Protein AF-A0ABF7PVS7-F1 (afdb_monomer)

Structure (mmCIF, N/CA/C/O backbone):
data_AF-A0ABF7PVS7-F1
#
_entry.id   AF-A0ABF7PVS7-F1
#
loop_
_atom_site.group_PDB
_atom_site.id
_atom_site.type_symbol
_atom_site.label_atom_id
_atom_site.label_alt_id
_atom_site.label_comp_id
_atom_site.label_asym_id
_atom_site.label_entity_id
_atom_site.label_seq_id
_atom_site.pdbx_PDB_ins_code
_atom_site.Cartn_x
_atom_site.Cartn_y
_atom_site.Cartn_z
_atom_site.occupancy
_atom_site.B_iso_or_equiv
_atom_site.auth_seq_id
_atom_site.auth_comp_id
_atom_site.auth_asym_id
_atom_site.auth_atom_id
_atom_site.pdbx_PDB_model_num
ATOM 1 N N . MET A 1 1 ? -19.482 4.895 74.595 1.00 39.97 1 MET A N 1
ATOM 2 C CA . MET A 1 1 ? -19.159 3.717 73.765 1.00 39.97 1 MET A CA 1
ATOM 3 C C . MET A 1 1 ? -19.853 3.913 72.428 1.00 39.97 1 MET A C 1
ATOM 5 O O . MET A 1 1 ? -21.072 3.925 72.362 1.00 39.97 1 MET A O 1
ATOM 9 N N . THR A 1 2 ? -19.066 4.269 71.422 1.00 37.47 2 THR A N 1
ATOM 10 C CA . THR A 1 2 ? -19.469 4.698 70.080 1.00 37.47 2 THR A CA 1
ATOM 11 C C . THR A 1 2 ? -19.790 3.480 69.222 1.00 37.47 2 THR A C 1
ATOM 13 O O . THR A 1 2 ? -18.905 2.669 68.961 1.00 37.47 2 THR A O 1
ATOM 16 N N . ILE A 1 3 ? -21.035 3.356 68.760 1.00 36.88 3 ILE A N 1
ATOM 17 C CA . ILE A 1 3 ? -21.419 2.353 67.761 1.00 36.88 3 ILE A CA 1
ATOM 18 C C . ILE A 1 3 ? -21.703 3.100 66.459 1.00 36.88 3 ILE A C 1
ATOM 20 O O . ILE A 1 3 ? -22.582 3.955 66.386 1.00 36.88 3 ILE A O 1
ATOM 24 N N . LYS A 1 4 ? -20.852 2.825 65.469 1.00 34.78 4 LYS A N 1
ATOM 25 C CA . LYS A 1 4 ? -20.833 3.422 64.134 1.00 34.78 4 LYS A CA 1
ATOM 26 C C . LYS A 1 4 ? -21.974 2.840 63.292 1.00 34.78 4 LYS A C 1
ATOM 28 O O . LYS A 1 4 ? -22.085 1.621 63.193 1.00 34.78 4 LYS A O 1
ATOM 33 N N . LEU A 1 5 ? -22.778 3.701 62.665 1.00 37.16 5 LEU A N 1
ATOM 34 C CA . LEU A 1 5 ? -23.639 3.314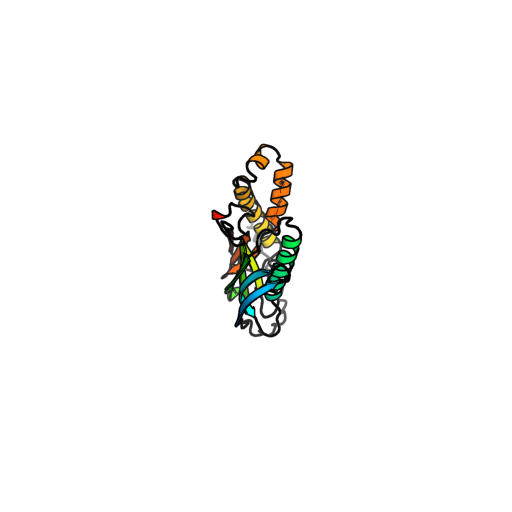 61.542 1.00 37.16 5 LEU A CA 1
ATOM 35 C C . LEU A 1 5 ? -22.773 3.020 60.300 1.00 37.16 5 LEU A C 1
ATOM 37 O O . LEU A 1 5 ? -21.762 3.701 60.105 1.00 37.16 5 LEU A O 1
ATOM 41 N N . PRO A 1 6 ? -23.154 2.061 59.439 1.00 39.09 6 PRO A N 1
ATOM 42 C CA . PRO A 1 6 ? -22.480 1.845 58.169 1.00 39.09 6 PRO A CA 1
ATOM 43 C C . PRO A 1 6 ? -22.860 2.935 57.158 1.00 39.09 6 PRO A C 1
ATOM 45 O O . PRO A 1 6 ? -24.033 3.211 56.911 1.00 39.09 6 PRO A O 1
ATOM 48 N N . THR A 1 7 ? -21.838 3.543 56.563 1.00 39.94 7 THR A N 1
ATOM 49 C CA . THR A 1 7 ? -21.935 4.472 55.438 1.00 39.94 7 THR A CA 1
ATOM 50 C C . THR A 1 7 ? -22.444 3.722 54.204 1.00 39.94 7 THR A C 1
ATOM 52 O O . THR A 1 7 ? -21.712 2.933 53.611 1.00 39.94 7 THR A O 1
ATOM 55 N N . ILE A 1 8 ? -23.696 3.955 53.809 1.00 40.94 8 ILE A N 1
ATOM 56 C CA . ILE A 1 8 ? -24.218 3.536 52.502 1.00 40.94 8 ILE A CA 1
ATOM 57 C C . ILE A 1 8 ? -23.729 4.565 51.480 1.00 40.94 8 ILE A C 1
ATOM 59 O O . ILE A 1 8 ? -24.182 5.708 51.470 1.00 40.94 8 ILE A O 1
ATOM 63 N N . ILE A 1 9 ? -22.767 4.172 50.645 1.00 39.47 9 ILE A N 1
ATOM 64 C CA . ILE A 1 9 ? -22.340 4.954 49.483 1.00 39.47 9 ILE A CA 1
ATOM 65 C C . ILE A 1 9 ? -23.400 4.741 48.399 1.00 39.47 9 ILE A C 1
ATOM 67 O O . ILE A 1 9 ? -23.480 3.675 47.794 1.00 39.47 9 ILE A O 1
ATOM 71 N N . ALA A 1 10 ? -24.252 5.744 48.199 1.00 36.19 10 ALA A N 1
ATOM 72 C CA . ALA A 1 10 ? -25.188 5.789 47.087 1.00 36.19 10 ALA A CA 1
ATOM 73 C C . ALA A 1 10 ? -24.435 6.224 45.823 1.00 36.19 10 ALA A C 1
ATOM 75 O O . ALA A 1 10 ? -24.089 7.395 45.664 1.00 36.19 10 ALA A O 1
ATOM 76 N N . THR A 1 11 ? -24.157 5.278 44.929 1.00 39.94 11 THR A N 1
ATOM 77 C CA . THR A 1 11 ? -23.618 5.566 43.598 1.00 39.94 11 THR A CA 1
ATOM 78 C C . THR A 1 11 ? -24.723 6.195 42.751 1.00 39.94 11 THR A C 1
ATOM 80 O O . THR A 1 11 ? -25.700 5.542 42.391 1.00 39.94 11 THR A O 1
ATOM 83 N N . PHE A 1 12 ? -24.591 7.489 42.473 1.00 34.69 12 PHE A N 1
ATOM 84 C CA . PHE A 1 12 ? -25.511 8.256 41.639 1.00 34.69 12 PHE A CA 1
ATOM 85 C C . PHE A 1 12 ? -25.327 7.836 40.164 1.00 34.69 12 PHE A C 1
ATOM 87 O O . PHE A 1 12 ? -24.392 8.275 39.500 1.00 34.69 12 PHE A O 1
ATOM 94 N N . LEU A 1 13 ? -26.192 6.952 39.656 1.00 36.97 13 LEU A N 1
ATOM 95 C CA . LEU A 1 13 ? -26.312 6.640 38.226 1.00 36.97 13 LEU A CA 1
ATOM 96 C C . LEU A 1 13 ? -27.128 7.751 37.549 1.00 36.97 13 LEU A C 1
ATOM 98 O O . LEU A 1 13 ? -28.355 7.771 37.628 1.00 36.97 13 LEU A O 1
ATOM 102 N N . LEU A 1 14 ? -26.447 8.698 36.902 1.00 31.92 14 LEU A N 1
ATOM 103 C CA . LEU A 1 14 ? -27.082 9.703 36.047 1.00 31.92 14 LEU A CA 1
ATOM 104 C C . LEU A 1 14 ? -27.263 9.131 34.640 1.00 31.92 14 LEU A C 1
ATOM 106 O O . LEU A 1 14 ? -26.347 9.161 33.824 1.00 31.92 14 LEU A O 1
ATOM 110 N N . ILE A 1 15 ? -28.463 8.623 34.359 1.00 40.62 15 ILE A N 1
ATOM 111 C CA . ILE A 1 15 ? -28.884 8.239 33.010 1.00 40.62 15 ILE A CA 1
ATOM 112 C C . ILE A 1 15 ? -29.400 9.506 32.322 1.00 40.62 15 ILE A C 1
ATOM 114 O O . ILE A 1 15 ? -30.536 9.930 32.543 1.00 40.62 15 ILE A O 1
ATOM 118 N N . ILE A 1 16 ? -28.562 10.148 31.511 1.00 37.22 16 ILE A N 1
ATOM 119 C CA . ILE A 1 16 ? -28.995 11.255 30.654 1.00 37.22 16 ILE A CA 1
ATOM 120 C C . ILE A 1 16 ? -29.463 10.640 29.334 1.00 37.22 16 ILE A C 1
ATOM 122 O O . ILE A 1 16 ? -28.680 10.425 28.415 1.00 37.22 16 ILE A O 1
ATOM 126 N N . SER A 1 17 ? -30.757 10.326 29.252 1.00 37.56 17 SER A N 1
ATOM 127 C CA . SER A 1 17 ? -31.408 9.931 28.000 1.00 37.56 17 SER A CA 1
ATOM 128 C C . SER A 1 17 ? -31.404 11.113 27.030 1.00 37.56 17 SER A C 1
ATOM 130 O O . SER A 1 17 ? -32.184 12.053 27.190 1.00 37.56 17 SER A O 1
ATOM 132 N N . CYS A 1 18 ? -30.565 11.044 25.999 1.00 39.16 18 CYS A N 1
ATOM 133 C CA . CYS A 1 18 ? -30.605 11.951 24.860 1.00 39.16 18 CYS A CA 1
ATOM 134 C C . CYS A 1 18 ? -30.856 11.125 23.593 1.00 39.16 18 CYS A C 1
ATOM 136 O O . CYS A 1 18 ? -29.963 10.465 23.067 1.00 39.16 18 CYS A O 1
ATOM 138 N N . THR A 1 19 ? -32.099 11.133 23.111 1.00 46.53 19 THR A N 1
ATOM 139 C CA . THR A 1 19 ? -32.507 10.473 21.867 1.00 46.53 19 THR A CA 1
ATOM 140 C C . THR A 1 19 ? -31.822 11.141 20.674 1.00 46.53 19 THR A C 1
ATOM 142 O O . THR A 1 19 ? -32.269 12.190 20.207 1.00 46.53 19 THR A O 1
ATOM 145 N N . LYS A 1 20 ? -30.746 10.542 20.156 1.00 40.47 20 LYS A N 1
ATOM 146 C CA . LYS A 1 20 ? -30.222 10.892 18.830 1.00 40.47 20 LYS A CA 1
ATOM 147 C C . LYS A 1 20 ? -31.074 10.221 17.758 1.00 40.47 20 LYS A C 1
ATOM 149 O O . LYS A 1 20 ? -31.389 9.038 17.849 1.00 40.47 20 LYS A O 1
ATOM 154 N N . HIS A 1 21 ? -31.462 11.014 16.760 1.00 37.03 21 HIS A N 1
ATOM 155 C CA . HIS A 1 21 ? -32.177 10.577 15.567 1.00 37.03 21 HIS A CA 1
ATOM 156 C C . HIS A 1 21 ? -31.600 9.271 15.013 1.00 37.03 21 HIS A C 1
ATOM 158 O O . HIS A 1 21 ? -30.411 9.195 14.706 1.00 37.03 21 HIS A O 1
ATOM 164 N N . ALA A 1 22 ? -32.470 8.275 14.841 1.00 36.84 22 ALA A N 1
ATOM 165 C CA . ALA A 1 22 ? -32.175 7.089 14.061 1.00 36.84 22 ALA A CA 1
ATOM 166 C C . ALA A 1 22 ? -31.830 7.526 12.631 1.00 36.84 22 ALA A C 1
ATOM 168 O O . ALA A 1 22 ? -32.712 7.867 11.840 1.00 36.84 22 ALA A O 1
ATOM 169 N N . GLN A 1 23 ? -30.536 7.569 12.309 1.00 42.66 23 GLN A N 1
ATOM 170 C CA . GLN A 1 23 ? -30.098 7.690 10.928 1.00 42.66 23 GLN A CA 1
ATOM 171 C C . GLN A 1 23 ? -30.627 6.477 10.168 1.00 42.66 23 GLN A C 1
ATOM 173 O O . GLN A 1 23 ? -30.445 5.326 10.569 1.00 42.66 23 GLN A O 1
ATOM 178 N N . LYS A 1 24 ? -31.335 6.781 9.082 1.00 37.75 24 LYS A N 1
ATOM 179 C CA . LYS A 1 24 ? -31.851 5.836 8.099 1.00 37.75 24 LYS A CA 1
ATOM 180 C C . LYS A 1 24 ? -30.727 4.858 7.749 1.00 37.75 24 LYS A C 1
ATOM 182 O O . LYS A 1 24 ? -29.659 5.289 7.326 1.00 37.75 24 LYS A O 1
ATOM 187 N N . ILE A 1 25 ? -30.953 3.564 7.974 1.00 43.06 25 ILE A N 1
ATOM 188 C CA . ILE A 1 25 ? -30.015 2.504 7.593 1.00 43.06 25 ILE A CA 1
ATOM 189 C C . ILE A 1 25 ? -30.044 2.439 6.062 1.00 43.06 25 ILE A C 1
ATOM 191 O O . ILE A 1 25 ? -30.818 1.691 5.470 1.00 43.06 25 ILE A O 1
ATOM 195 N N . GLU A 1 26 ? -29.275 3.310 5.413 1.00 46.69 26 GLU A N 1
ATOM 196 C CA . GLU A 1 26 ? -28.897 3.122 4.020 1.00 46.69 26 GLU A CA 1
ATOM 197 C C . GLU A 1 26 ? -28.081 1.839 3.930 1.00 46.69 26 GLU A C 1
ATOM 199 O O . GLU A 1 26 ? -27.258 1.544 4.799 1.00 46.69 26 GLU A O 1
ATOM 204 N N . ASN A 1 27 ? -28.375 1.042 2.907 1.00 49.00 27 ASN A N 1
ATOM 205 C CA . ASN A 1 27 ? -27.760 -0.253 2.690 1.00 49.00 27 ASN A CA 1
ATOM 206 C C . ASN A 1 27 ? -26.230 -0.078 2.650 1.00 49.00 27 ASN A C 1
ATOM 208 O O . ASN A 1 27 ? -25.693 0.524 1.724 1.00 49.00 27 ASN A O 1
ATOM 212 N N . THR A 1 28 ? -25.535 -0.539 3.692 1.00 57.41 28 THR A N 1
ATOM 213 C CA . THR A 1 28 ? -24.093 -0.305 3.890 1.00 57.41 28 THR A CA 1
ATOM 214 C C . THR A 1 28 ? -23.220 -1.117 2.939 1.00 57.41 28 THR A C 1
ATOM 216 O O . THR A 1 28 ? -21.999 -0.955 2.930 1.00 57.41 28 THR A O 1
ATOM 219 N N . GLU A 1 29 ? -23.825 -2.027 2.178 1.00 68.12 29 GLU A N 1
ATOM 220 C CA . GLU A 1 29 ? -23.113 -2.931 1.295 1.00 68.12 29 GLU A CA 1
ATOM 221 C C . GLU A 1 29 ? -22.839 -2.266 -0.056 1.00 68.12 29 GLU A C 1
ATOM 223 O O . GLU A 1 29 ? -23.738 -2.011 -0.857 1.00 68.12 29 GLU A O 1
ATOM 228 N N . ILE A 1 30 ? -21.564 -1.971 -0.297 1.00 85.62 30 ILE A N 1
ATOM 229 C CA . ILE A 1 30 ? -21.083 -1.493 -1.589 1.00 85.62 30 ILE A CA 1
ATOM 230 C C . ILE A 1 30 ? -20.814 -2.673 -2.520 1.00 85.62 30 ILE A C 1
ATOM 232 O O . ILE A 1 30 ? -20.144 -3.638 -2.146 1.00 85.62 30 ILE A O 1
ATOM 236 N N . ASN A 1 31 ? -21.306 -2.578 -3.754 1.00 89.38 31 ASN A N 1
ATOM 237 C CA . ASN A 1 31 ? -20.898 -3.490 -4.813 1.00 89.38 31 ASN A CA 1
ATOM 238 C C . ASN A 1 31 ? -19.538 -3.032 -5.357 1.00 89.38 31 ASN A C 1
ATOM 240 O O . ASN A 1 31 ? -19.410 -1.896 -5.825 1.00 89.38 31 ASN A O 1
ATOM 244 N N . ILE A 1 32 ? -18.527 -3.895 -5.255 1.00 93.56 32 ILE A N 1
ATOM 245 C CA . ILE A 1 32 ? -17.193 -3.662 -5.809 1.00 93.56 32 ILE A CA 1
ATOM 246 C C . ILE A 1 32 ? -16.990 -4.673 -6.926 1.00 93.56 32 ILE A C 1
ATOM 248 O O . ILE A 1 32 ? -16.958 -5.881 -6.693 1.00 93.56 32 ILE A O 1
ATOM 252 N N . GLU A 1 33 ? -16.827 -4.158 -8.133 1.00 95.50 33 GLU A N 1
ATOM 253 C CA . GLU A 1 33 ? -16.561 -4.947 -9.322 1.00 95.50 33 GLU A CA 1
ATOM 254 C C . GLU A 1 33 ? -15.077 -4.902 -9.665 1.00 95.50 33 GLU A C 1
ATOM 256 O O . GLU A 1 33 ? -14.336 -4.004 -9.258 1.00 95.50 33 GLU A O 1
ATOM 261 N N . LYS A 1 34 ? -14.637 -5.887 -10.443 1.00 97.00 34 LYS A N 1
ATOM 262 C CA . LYS A 1 34 ? -13.276 -5.944 -10.959 1.00 97.00 34 LYS A CA 1
ATOM 263 C C . LYS A 1 34 ? -13.225 -5.387 -12.376 1.00 97.00 34 LYS A C 1
ATOM 265 O O . LYS A 1 34 ? -13.905 -5.894 -13.265 1.00 97.00 34 LYS A O 1
ATOM 270 N N . LYS A 1 35 ? -12.313 -4.450 -12.611 1.00 97.62 35 LYS A N 1
ATOM 271 C CA . LYS A 1 35 ? -11.869 -4.031 -13.940 1.00 97.62 35 LYS A CA 1
ATOM 272 C C . LYS A 1 35 ? -10.488 -4.616 -14.228 1.00 97.62 35 LYS A C 1
ATOM 274 O O . LYS A 1 35 ? -9.609 -4.597 -13.373 1.00 97.62 35 LYS A O 1
ATOM 279 N N . ILE A 1 36 ? -10.302 -5.143 -15.436 1.00 97.94 36 ILE A N 1
ATOM 280 C CA . ILE A 1 36 ? -9.019 -5.682 -15.904 1.00 97.94 36 ILE A CA 1
ATOM 281 C C . ILE A 1 36 ? -8.415 -4.686 -16.892 1.00 97.94 36 ILE A C 1
ATOM 283 O O . ILE A 1 36 ? -9.087 -4.255 -17.830 1.00 97.94 36 ILE A O 1
ATOM 287 N N . ILE A 1 37 ? -7.150 -4.331 -16.687 1.00 97.50 37 ILE A N 1
ATOM 288 C CA . ILE A 1 37 ? -6.358 -3.480 -17.574 1.00 97.50 37 ILE A CA 1
ATOM 289 C C . ILE A 1 37 ? -5.126 -4.283 -17.974 1.00 97.50 37 ILE A C 1
ATOM 291 O O . ILE A 1 37 ? -4.257 -4.543 -17.146 1.00 97.50 37 ILE A O 1
ATOM 295 N N . LYS A 1 38 ? -5.062 -4.682 -19.245 1.00 97.81 38 LYS A N 1
ATOM 296 C CA . LYS A 1 38 ? -3.937 -5.433 -19.797 1.00 97.81 38 LYS A CA 1
ATOM 297 C C . LYS A 1 38 ? -3.438 -4.752 -21.060 1.00 97.81 38 LYS A C 1
ATOM 299 O O . LYS A 1 38 ? -4.122 -4.772 -22.080 1.00 97.81 38 LYS A O 1
ATOM 304 N N . GLU A 1 39 ? -2.269 -4.130 -20.981 1.00 97.12 39 GLU A N 1
ATOM 305 C CA . GLU A 1 39 ? -1.695 -3.347 -22.075 1.00 97.12 39 GLU A CA 1
ATOM 306 C C . GLU A 1 39 ? -0.181 -3.547 -22.187 1.00 97.12 39 GLU A C 1
ATOM 308 O O . GLU A 1 39 ? 0.518 -3.834 -21.217 1.00 97.12 39 GLU A O 1
ATOM 313 N N . THR A 1 40 ? 0.332 -3.425 -23.408 1.00 97.38 40 THR A N 1
ATOM 314 C CA . THR A 1 40 ? 1.766 -3.312 -23.682 1.00 97.38 40 THR A CA 1
ATOM 315 C C . THR A 1 40 ? 1.970 -2.064 -24.518 1.00 97.38 40 THR A C 1
ATOM 317 O O . THR A 1 40 ? 1.333 -1.904 -25.558 1.00 97.38 40 THR A O 1
ATOM 320 N N . ILE A 1 41 ? 2.815 -1.165 -24.029 1.00 94.31 41 ILE A N 1
ATOM 321 C CA . ILE A 1 41 ? 3.047 0.153 -24.615 1.00 94.31 41 ILE A CA 1
ATOM 322 C C . ILE A 1 41 ? 4.531 0.285 -24.923 1.00 94.31 41 ILE A C 1
ATOM 324 O O . ILE A 1 41 ? 5.366 -0.126 -24.120 1.00 94.31 41 ILE A O 1
ATOM 328 N N . THR A 1 42 ? 4.847 0.904 -26.055 1.00 93.81 42 THR A N 1
ATOM 329 C CA . THR A 1 42 ? 6.210 1.297 -26.413 1.00 93.81 42 THR A CA 1
ATOM 330 C C . THR A 1 42 ? 6.289 2.818 -26.476 1.00 93.81 42 THR A C 1
ATOM 332 O O . THR A 1 42 ? 5.408 3.443 -27.068 1.00 93.81 42 THR A O 1
ATOM 335 N N . ASP A 1 43 ? 7.291 3.417 -25.830 1.00 89.88 43 ASP A N 1
ATOM 336 C CA . ASP A 1 43 ? 7.527 4.865 -25.902 1.00 89.88 43 ASP A CA 1
ATOM 337 C C . ASP A 1 43 ? 8.414 5.262 -27.098 1.00 89.88 43 ASP A C 1
ATOM 339 O O . ASP A 1 43 ? 8.869 4.425 -27.877 1.00 89.88 43 ASP A O 1
ATOM 343 N N . GLU A 1 44 ? 8.654 6.566 -27.252 1.00 88.50 44 GLU A N 1
ATOM 344 C CA . GLU A 1 44 ? 9.462 7.138 -28.340 1.00 88.50 44 GLU A CA 1
ATOM 345 C C . GLU A 1 44 ? 10.938 6.693 -28.308 1.00 88.50 44 GLU A C 1
ATOM 347 O O . GLU A 1 44 ? 11.611 6.704 -29.338 1.00 88.50 44 GLU A O 1
ATOM 352 N N . ASP A 1 45 ? 11.441 6.274 -27.143 1.00 86.56 45 ASP A N 1
ATOM 353 C CA . ASP A 1 45 ? 12.798 5.758 -26.942 1.00 86.56 45 ASP A CA 1
ATOM 354 C C . ASP A 1 45 ? 12.859 4.218 -27.089 1.00 86.56 45 ASP A C 1
ATOM 356 O O . ASP A 1 45 ? 13.890 3.608 -26.807 1.00 86.56 45 ASP A O 1
ATOM 360 N N . ASN A 1 46 ? 11.783 3.583 -27.577 1.00 89.31 46 ASN A N 1
ATOM 361 C CA . ASN A 1 46 ? 11.603 2.132 -27.707 1.00 89.31 46 ASN A CA 1
ATOM 362 C C . ASN A 1 46 ? 11.623 1.353 -26.379 1.00 89.31 46 ASN A C 1
ATOM 364 O O . ASN A 1 46 ? 11.843 0.137 -26.382 1.00 89.31 46 ASN A O 1
ATOM 368 N N . ASN A 1 47 ? 11.368 2.010 -25.245 1.00 92.06 47 ASN A N 1
ATOM 369 C CA . ASN A 1 47 ? 11.161 1.316 -23.977 1.00 92.06 47 ASN A CA 1
ATOM 370 C C . ASN A 1 47 ? 9.784 0.654 -23.968 1.00 92.06 47 ASN A C 1
ATOM 372 O O . ASN A 1 47 ? 8.816 1.216 -24.478 1.00 92.06 47 ASN A O 1
ATOM 376 N N . ILE A 1 48 ? 9.691 -0.527 -23.364 1.00 95.12 48 ILE A N 1
ATOM 377 C CA . ILE A 1 48 ? 8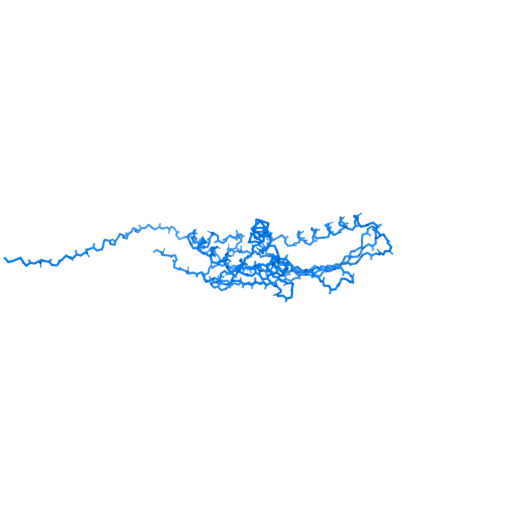.479 -1.343 -23.335 1.00 95.12 48 ILE A CA 1
ATOM 378 C C . ILE A 1 48 ? 7.917 -1.375 -21.911 1.00 95.12 48 ILE A C 1
ATOM 380 O O . ILE A 1 48 ? 8.627 -1.659 -20.947 1.00 95.12 48 ILE A O 1
ATOM 384 N N . PHE A 1 49 ? 6.621 -1.115 -21.779 1.00 97.25 49 PHE A N 1
ATOM 385 C CA . PHE A 1 49 ? 5.896 -1.150 -20.514 1.00 97.25 49 PHE A CA 1
ATOM 386 C C . PHE A 1 49 ? 4.768 -2.168 -20.613 1.00 97.25 49 PHE A C 1
ATOM 388 O O . PHE A 1 49 ? 3.858 -2.011 -21.429 1.00 97.25 49 PHE A O 1
ATOM 395 N N . HIS A 1 50 ? 4.814 -3.189 -19.765 1.00 98.12 50 HIS A N 1
ATOM 396 C CA . HIS A 1 50 ? 3.762 -4.188 -19.628 1.00 98.12 50 HIS A CA 1
ATOM 397 C C . HIS A 1 50 ? 2.925 -3.876 -18.393 1.00 98.12 50 HIS A C 1
ATOM 399 O O . HIS A 1 50 ? 3.465 -3.756 -17.295 1.00 98.12 50 HIS A O 1
ATOM 405 N N . ILE A 1 51 ? 1.614 -3.762 -18.564 1.00 98.44 51 ILE A N 1
ATOM 406 C CA . ILE A 1 51 ? 0.659 -3.562 -17.475 1.00 98.44 51 ILE A CA 1
ATOM 407 C C . ILE A 1 51 ? -0.316 -4.735 -17.498 1.00 98.44 51 ILE A C 1
ATOM 409 O O . ILE A 1 51 ? -0.955 -4.991 -18.517 1.00 98.44 51 ILE A O 1
ATOM 413 N N . ASP A 1 52 ? -0.423 -5.436 -16.375 1.00 98.44 52 ASP A N 1
ATOM 414 C CA . ASP A 1 52 ? -1.422 -6.472 -16.111 1.00 98.44 52 ASP A CA 1
ATOM 415 C C . ASP A 1 52 ? -2.034 -6.206 -14.728 1.00 98.44 52 ASP A C 1
ATOM 417 O O . ASP A 1 52 ? -1.488 -6.576 -13.689 1.00 98.44 52 ASP A O 1
ATOM 421 N N . ALA A 1 53 ? -3.121 -5.442 -14.714 1.00 98.12 53 ALA A N 1
ATOM 422 C CA . ALA A 1 53 ? -3.685 -4.846 -13.515 1.00 98.12 53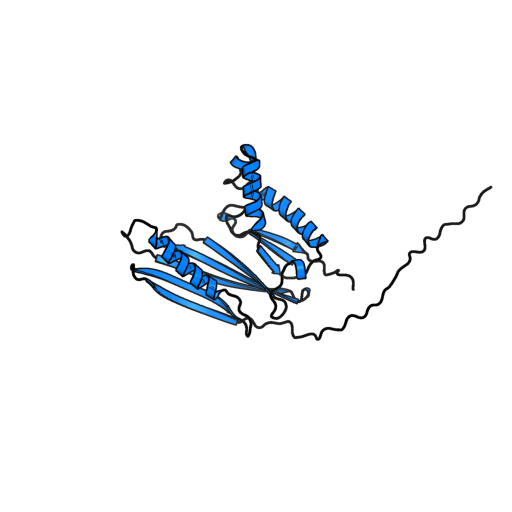 ALA A CA 1
ATOM 423 C C . ALA A 1 53 ? -5.152 -5.236 -13.322 1.00 98.12 53 ALA A C 1
ATOM 425 O O . ALA A 1 53 ? -5.980 -5.079 -14.224 1.00 98.12 53 ALA A O 1
ATOM 426 N N . GLN A 1 54 ? -5.493 -5.677 -12.114 1.00 98.25 54 GLN A N 1
ATOM 427 C CA . GLN A 1 54 ? -6.873 -5.823 -11.656 1.00 98.25 54 GLN A CA 1
ATOM 428 C C . GLN A 1 54 ? -7.188 -4.662 -10.711 1.00 98.25 54 GLN A C 1
ATOM 430 O O . GLN A 1 54 ? -6.573 -4.535 -9.655 1.00 98.25 54 GLN A O 1
ATOM 435 N N . THR A 1 55 ? -8.137 -3.798 -11.076 1.00 96.88 55 THR A N 1
ATOM 436 C CA . THR A 1 55 ? -8.552 -2.654 -10.254 1.00 96.88 55 THR A CA 1
ATOM 437 C C . THR A 1 55 ? -9.981 -2.838 -9.739 1.00 96.88 55 THR A C 1
ATOM 439 O O . THR A 1 55 ? -10.862 -3.261 -10.493 1.00 96.88 55 THR A O 1
ATOM 442 N N . PRO A 1 56 ? -10.252 -2.522 -8.463 1.00 96.94 56 PRO A N 1
ATOM 443 C CA . PRO A 1 56 ? -11.612 -2.475 -7.954 1.00 96.94 56 PRO A CA 1
ATOM 444 C C . PRO A 1 56 ? -12.290 -1.188 -8.434 1.00 96.94 56 PRO A C 1
ATOM 446 O O . PRO A 1 56 ? -11.698 -0.104 -8.388 1.00 96.94 56 PRO A O 1
ATOM 449 N N . ILE A 1 57 ? -13.540 -1.305 -8.870 1.00 95.69 57 ILE A N 1
ATOM 450 C CA . ILE A 1 57 ? -14.399 -0.187 -9.264 1.00 95.69 57 ILE A CA 1
ATOM 451 C C . ILE A 1 57 ? -15.745 -0.295 -8.551 1.00 95.69 57 ILE A C 1
ATOM 453 O O . ILE A 1 57 ? -16.208 -1.383 -8.217 1.00 95.69 57 ILE A O 1
ATOM 457 N N . THR A 1 58 ? -16.379 0.842 -8.296 1.00 93.50 58 THR A N 1
ATOM 458 C CA . THR A 1 58 ? -17.713 0.889 -7.697 1.00 93.50 58 THR A CA 1
ATOM 459 C C . THR A 1 58 ? -18.456 2.123 -8.201 1.00 93.50 58 THR A C 1
ATOM 461 O O . THR A 1 58 ? -17.852 3.157 -8.502 1.00 93.50 58 THR A O 1
ATOM 464 N N . GLU A 1 59 ? -19.771 2.011 -8.357 1.00 90.44 59 GLU A N 1
ATOM 465 C CA . GLU A 1 59 ? -20.579 3.060 -8.966 1.00 90.44 59 GLU A CA 1
ATOM 466 C C . GLU A 1 59 ? -20.619 4.327 -8.098 1.00 90.44 59 GLU A C 1
ATOM 468 O O . GLU A 1 59 ? -21.041 4.316 -6.935 1.00 90.44 59 GLU A O 1
ATOM 473 N N . GLY A 1 60 ? -20.240 5.457 -8.696 1.00 88.19 60 GLY A N 1
ATOM 474 C CA . GLY A 1 60 ? -20.299 6.767 -8.048 1.00 88.19 60 GLY A CA 1
ATOM 475 C C . GLY A 1 60 ? -19.206 7.018 -7.006 1.00 88.19 60 GLY A C 1
ATOM 476 O O . GLY A 1 60 ? -19.347 7.955 -6.225 1.00 88.19 60 GLY A O 1
ATOM 477 N N . LEU A 1 61 ? -18.131 6.219 -6.975 1.00 92.19 61 LEU A N 1
ATOM 478 C CA . LEU A 1 61 ? -16.973 6.469 -6.112 1.00 92.19 61 LEU A CA 1
ATOM 479 C C . LEU A 1 61 ? -15.650 6.175 -6.837 1.00 92.19 61 LEU A C 1
ATOM 481 O O . LEU A 1 61 ? -15.361 5.048 -7.231 1.00 92.19 61 LEU A O 1
ATOM 485 N N . GLU A 1 62 ? -14.800 7.198 -6.946 1.00 93.88 62 GLU A N 1
ATOM 486 C CA . GLU A 1 62 ? -13.454 7.061 -7.503 1.00 93.88 62 GLU A CA 1
ATOM 487 C C . GLU A 1 62 ? -12.452 6.582 -6.437 1.00 93.88 62 GLU A C 1
ATOM 489 O O . GLU A 1 62 ? -12.161 7.250 -5.433 1.00 93.88 62 GLU A O 1
ATOM 494 N N . LEU A 1 63 ? -11.880 5.401 -6.672 1.00 94.50 63 LEU A N 1
ATOM 495 C CA . LEU A 1 63 ? -10.898 4.794 -5.772 1.00 94.50 63 LEU A CA 1
ATOM 496 C C . LEU A 1 63 ? -9.454 5.227 -6.078 1.00 94.50 63 LEU A C 1
ATOM 498 O O . LEU A 1 63 ? -8.612 5.177 -5.190 1.00 94.50 63 LEU A O 1
ATOM 502 N N . GLY A 1 64 ? -9.177 5.738 -7.282 1.00 94.69 64 GLY A N 1
ATOM 503 C CA . GLY A 1 64 ? -7.878 6.318 -7.650 1.00 94.69 64 GLY A CA 1
ATOM 504 C C . GLY A 1 64 ? -6.807 5.316 -8.106 1.00 94.69 64 GLY A C 1
ATOM 505 O O . GLY A 1 64 ? -5.705 5.731 -8.449 1.00 94.69 64 GLY A O 1
ATOM 506 N N . PHE A 1 65 ? -7.103 4.013 -8.180 1.00 96.69 65 PHE A N 1
ATOM 507 C CA . PHE A 1 65 ? -6.110 2.995 -8.562 1.00 96.69 65 PHE A CA 1
ATOM 508 C C . PHE A 1 65 ? -5.630 3.108 -10.016 1.00 96.69 65 PHE A C 1
ATOM 510 O O . PHE A 1 65 ? -4.455 2.895 -10.296 1.00 96.69 65 PHE A O 1
ATOM 517 N N . GLU A 1 66 ? -6.486 3.545 -10.945 1.00 95.38 66 GLU A N 1
ATOM 518 C CA . GLU A 1 66 ? -6.054 3.826 -12.324 1.00 95.38 66 GLU A CA 1
ATOM 519 C C . GLU A 1 66 ? -5.061 4.991 -12.402 1.00 95.38 66 GLU A C 1
ATOM 521 O O . GLU A 1 66 ? -4.198 5.023 -13.282 1.00 95.38 66 GLU A O 1
ATOM 526 N N . LYS A 1 67 ? -5.149 5.946 -11.466 1.00 96.38 67 LYS A N 1
ATOM 527 C CA . LYS A 1 67 ? -4.186 7.042 -11.367 1.00 96.38 67 LYS A CA 1
ATOM 528 C C . LYS A 1 67 ? -2.806 6.518 -10.971 1.00 96.38 67 LYS A C 1
ATOM 530 O O . LYS A 1 67 ? -1.831 6.966 -11.559 1.00 96.38 67 LYS A O 1
ATOM 535 N N . LEU A 1 68 ? -2.724 5.523 -10.082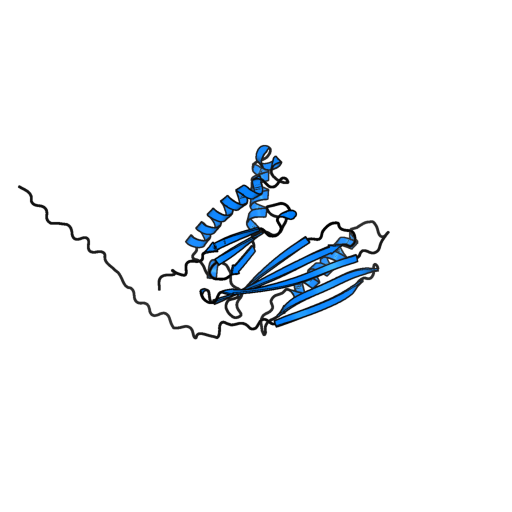 1.00 96.12 68 LEU A N 1
ATOM 536 C CA . LEU A 1 68 ? -1.452 4.893 -9.698 1.00 96.12 68 LEU A CA 1
ATOM 537 C C . LEU A 1 68 ? -0.750 4.228 -10.888 1.00 96.12 68 LEU A C 1
ATOM 539 O O . LEU A 1 68 ? 0.462 4.355 -11.031 1.00 96.12 68 LEU A O 1
ATOM 543 N N . ILE A 1 69 ? -1.503 3.563 -11.771 1.00 96.56 69 ILE A N 1
ATOM 544 C CA . ILE A 1 69 ? -0.955 2.954 -12.996 1.00 96.56 69 ILE A CA 1
ATOM 545 C C . ILE A 1 69 ? -0.362 4.043 -13.904 1.00 96.56 69 ILE A C 1
ATOM 547 O O . ILE A 1 69 ? 0.759 3.914 -14.403 1.00 96.56 69 ILE A O 1
ATOM 551 N N . LYS A 1 70 ? -1.096 5.150 -14.088 1.00 95.75 70 LYS A N 1
ATOM 552 C CA . LYS A 1 70 ? -0.639 6.299 -14.886 1.00 95.75 70 LYS A CA 1
ATOM 553 C C . LYS A 1 70 ? 0.598 6.960 -14.273 1.00 95.75 70 LYS A C 1
ATOM 555 O O . LYS A 1 70 ? 1.564 7.198 -14.990 1.00 95.75 70 LYS A O 1
ATOM 560 N N . GLU A 1 71 ? 0.581 7.221 -12.967 1.00 96.56 71 GLU A N 1
ATOM 561 C CA . GLU A 1 71 ? 1.696 7.819 -12.224 1.00 96.56 71 GLU A CA 1
ATOM 562 C C . GLU A 1 71 ? 2.942 6.931 -12.275 1.00 96.56 71 GLU A C 1
ATOM 564 O O . GLU A 1 71 ? 4.029 7.435 -12.550 1.00 96.56 71 GLU A O 1
ATOM 569 N N . TRP A 1 72 ? 2.803 5.610 -12.102 1.00 96.06 72 TRP A N 1
ATOM 570 C CA . TRP A 1 72 ? 3.916 4.672 -12.259 1.00 96.06 72 TRP A CA 1
ATOM 571 C C . TRP A 1 72 ? 4.565 4.796 -13.637 1.00 96.06 72 TRP A C 1
ATOM 573 O O . TRP A 1 72 ? 5.782 4.951 -13.722 1.00 96.06 72 TRP A O 1
ATOM 583 N N . LYS A 1 73 ? 3.761 4.778 -14.707 1.00 93.06 73 LYS A N 1
ATOM 584 C CA . LYS A 1 73 ? 4.264 4.882 -16.080 1.00 93.06 73 LYS A CA 1
ATOM 585 C C . LYS A 1 73 ? 5.001 6.201 -16.309 1.00 93.06 73 LYS A C 1
ATOM 587 O O . LYS A 1 73 ? 6.128 6.184 -16.799 1.00 93.06 73 LYS A O 1
ATOM 592 N N . THR A 1 74 ? 4.400 7.326 -15.923 1.00 93.81 74 THR A N 1
ATOM 593 C CA . THR A 1 74 ? 5.016 8.655 -16.063 1.00 93.81 74 THR A CA 1
ATOM 594 C C . THR A 1 74 ? 6.339 8.732 -15.307 1.00 93.81 74 THR A C 1
ATOM 596 O O . THR A 1 74 ? 7.365 9.057 -15.902 1.00 93.81 74 THR A O 1
ATOM 599 N N . ASN A 1 75 ? 6.347 8.334 -14.032 1.00 93.31 75 ASN A N 1
ATOM 600 C CA . ASN A 1 75 ? 7.552 8.338 -13.204 1.00 93.31 75 ASN A CA 1
ATOM 601 C C . ASN A 1 75 ? 8.631 7.416 -13.781 1.00 93.31 75 ASN A C 1
ATOM 603 O O . ASN A 1 75 ? 9.821 7.730 -13.725 1.00 93.31 75 ASN A O 1
ATOM 607 N N . LYS A 1 76 ? 8.234 6.276 -14.360 1.00 92.00 76 LYS A N 1
ATOM 608 C CA . LYS A 1 76 ? 9.171 5.348 -14.987 1.00 92.00 76 LYS A CA 1
ATOM 609 C C . LYS A 1 76 ? 9.823 5.977 -16.212 1.00 92.00 76 LYS A C 1
ATOM 611 O O . LYS A 1 76 ? 11.051 6.010 -16.260 1.00 92.00 76 LYS A O 1
ATOM 616 N N . ILE A 1 77 ? 9.039 6.535 -17.130 1.00 89.94 77 ILE A N 1
ATOM 617 C CA . ILE A 1 77 ? 9.542 7.246 -18.315 1.00 89.94 77 ILE A CA 1
ATOM 618 C C . ILE A 1 77 ? 10.499 8.373 -17.900 1.00 89.94 77 ILE A C 1
ATOM 620 O O . ILE A 1 77 ? 11.611 8.468 -18.417 1.00 89.94 77 ILE A O 1
ATOM 624 N N . GLU A 1 78 ? 10.117 9.195 -16.921 1.00 90.19 78 GLU A N 1
ATOM 625 C CA . GLU A 1 78 ? 10.969 10.274 -16.407 1.00 90.19 78 GLU A CA 1
ATOM 626 C C . GLU A 1 78 ? 12.276 9.752 -15.800 1.00 90.19 78 GLU A C 1
ATOM 628 O O . GLU A 1 78 ? 13.349 10.282 -16.094 1.00 90.19 78 GLU A O 1
ATOM 633 N N . SER A 1 79 ? 12.221 8.669 -15.019 1.00 88.88 79 SER A N 1
ATOM 634 C CA . SER A 1 79 ? 13.419 8.058 -14.436 1.00 88.88 79 SER A CA 1
ATOM 635 C C . SER A 1 79 ? 14.392 7.557 -15.508 1.00 88.88 79 SER A C 1
ATOM 637 O O . SER A 1 79 ? 15.606 7.716 -15.364 1.00 88.88 79 SER A O 1
ATOM 639 N N . LEU A 1 80 ? 13.878 7.006 -16.612 1.00 86.69 80 LEU A N 1
ATOM 640 C CA . LEU A 1 80 ? 14.695 6.484 -17.705 1.00 86.69 80 LEU A CA 1
ATOM 641 C C . LEU A 1 80 ? 15.379 7.605 -18.496 1.00 86.69 80 LEU A C 1
ATOM 643 O O . LEU A 1 80 ? 16.541 7.440 -18.865 1.00 86.69 80 LEU A O 1
ATOM 647 N N . LYS A 1 81 ? 14.749 8.782 -18.641 1.00 83.44 81 LYS A N 1
ATOM 648 C CA . LYS A 1 81 ? 15.376 9.969 -19.265 1.00 83.44 81 LYS A CA 1
ATOM 649 C C . LYS A 1 81 ? 16.667 10.406 -18.568 1.00 83.44 81 LYS A C 1
ATOM 651 O O . LY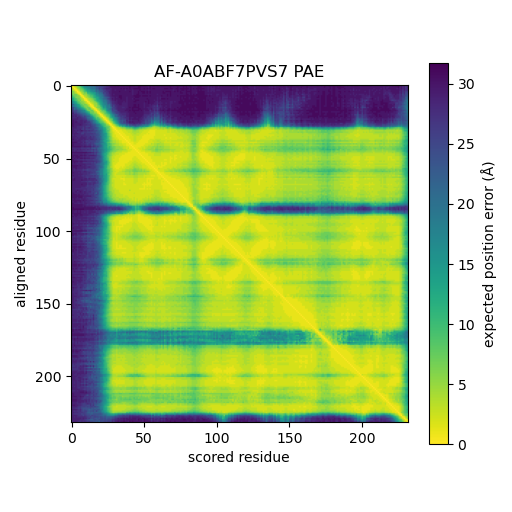S A 1 81 ? 17.540 10.995 -19.200 1.00 83.44 81 LYS A O 1
ATOM 656 N N . THR A 1 82 ? 16.804 10.126 -17.271 1.00 80.06 82 THR A N 1
ATOM 657 C CA . THR A 1 82 ? 18.003 10.488 -16.493 1.00 80.06 82 THR A CA 1
ATOM 658 C C . THR A 1 82 ? 19.136 9.461 -16.591 1.00 80.06 82 THR A C 1
ATOM 660 O O . THR A 1 82 ? 20.278 9.763 -16.228 1.00 80.06 82 THR A O 1
ATOM 663 N N . LYS A 1 83 ? 18.870 8.250 -17.103 1.00 77.06 83 LYS A N 1
ATOM 664 C CA . LYS A 1 83 ? 19.886 7.202 -17.254 1.00 77.06 83 LYS A CA 1
ATOM 665 C C . LYS A 1 83 ? 20.729 7.477 -18.506 1.00 77.06 83 LYS A C 1
ATOM 667 O O . LYS A 1 83 ? 20.255 7.418 -19.631 1.00 77.06 83 LYS A O 1
ATOM 672 N N . LYS A 1 84 ? 22.025 7.747 -18.307 1.00 56.78 84 LYS A N 1
ATOM 673 C CA . LYS A 1 84 ? 22.987 8.158 -19.356 1.00 56.78 84 LYS A CA 1
ATOM 674 C C . LYS A 1 84 ? 23.320 7.095 -20.425 1.00 56.78 84 LYS A C 1
ATOM 676 O O . LYS A 1 84 ? 24.106 7.383 -21.320 1.00 56.78 84 LYS A O 1
ATOM 681 N N . SER A 1 85 ? 22.777 5.880 -20.350 1.00 58.53 85 SER A N 1
ATOM 682 C CA . SER A 1 85 ? 23.163 4.747 -21.206 1.00 58.53 85 SER A CA 1
ATOM 683 C C . SER A 1 85 ? 21.979 4.268 -22.052 1.00 58.53 85 SER A C 1
ATOM 685 O O . SER A 1 85 ? 21.162 3.492 -21.566 1.00 58.53 85 SER A O 1
ATOM 687 N N . LYS A 1 86 ? 21.931 4.664 -23.333 1.00 59.66 86 LYS A N 1
ATOM 688 C CA . LYS A 1 86 ? 20.956 4.181 -24.335 1.00 59.66 86 LYS A CA 1
ATOM 689 C C . LYS A 1 86 ? 21.362 2.865 -25.023 1.00 59.66 86 LYS A C 1
ATOM 691 O O . LYS A 1 86 ? 20.855 2.552 -26.091 1.00 59.66 86 LYS A O 1
ATOM 696 N N . ASN A 1 87 ? 22.293 2.092 -24.458 1.00 60.09 87 ASN A N 1
ATOM 697 C CA . ASN A 1 87 ? 22.792 0.893 -25.146 1.00 60.09 87 ASN A CA 1
ATOM 698 C C . ASN A 1 87 ? 21.751 -0.238 -25.252 1.00 60.09 87 ASN A C 1
ATOM 700 O O . ASN A 1 87 ? 21.972 -1.176 -26.011 1.00 60.09 87 ASN A O 1
ATOM 704 N N . TYR A 1 88 ? 20.638 -0.155 -24.515 1.00 69.69 88 TYR A N 1
ATOM 705 C CA . TYR A 1 88 ? 19.576 -1.159 -24.511 1.00 69.69 88 TYR A CA 1
ATOM 706 C C . TYR A 1 88 ? 18.211 -0.499 -24.309 1.00 69.69 88 TYR A C 1
ATOM 708 O O . TYR A 1 88 ? 18.105 0.478 -23.565 1.00 69.69 88 TYR A O 1
ATOM 716 N N . ASN A 1 89 ? 17.175 -1.074 -24.922 1.00 80.81 89 ASN A N 1
ATOM 717 C CA . ASN A 1 89 ? 15.787 -0.725 -24.630 1.00 80.81 89 ASN A CA 1
ATOM 718 C C . ASN A 1 89 ? 15.427 -1.248 -23.236 1.00 80.81 89 ASN A C 1
ATOM 720 O O . ASN A 1 89 ? 15.709 -2.409 -22.916 1.00 80.81 89 ASN A O 1
ATOM 724 N N . TYR A 1 90 ? 14.800 -0.409 -22.414 1.00 90.00 90 TYR A N 1
ATOM 725 C CA . TYR A 1 90 ? 14.304 -0.835 -21.110 1.00 90.00 90 TYR A CA 1
ATOM 726 C C . TYR A 1 90 ? 12.956 -1.540 -21.260 1.00 90.00 90 TYR A C 1
ATOM 728 O O . TYR A 1 90 ? 12.132 -1.158 -22.085 1.00 90.00 90 TYR A O 1
ATOM 736 N N . GLU A 1 91 ? 12.724 -2.563 -20.445 1.00 95.12 91 GLU A N 1
ATOM 737 C CA . GLU A 1 91 ? 11.450 -3.277 -20.383 1.00 95.12 91 GLU A CA 1
ATOM 738 C C . GLU A 1 91 ? 11.028 -3.361 -18.915 1.00 95.12 91 GLU A C 1
ATOM 740 O O . GLU A 1 91 ? 11.810 -3.796 -18.068 1.00 95.12 91 GLU A O 1
ATOM 745 N N . SER A 1 92 ? 9.823 -2.889 -18.607 1.00 96.56 92 SER A N 1
ATOM 746 C CA . SER A 1 92 ? 9.309 -2.759 -17.241 1.00 96.56 92 SER A CA 1
ATOM 747 C C . SER A 1 92 ? 7.913 -3.353 -17.130 1.00 96.56 92 SER A C 1
ATOM 749 O O . SER A 1 92 ? 7.100 -3.248 -18.048 1.00 96.56 92 SER A O 1
ATOM 751 N N . PHE A 1 93 ? 7.616 -3.932 -15.972 1.00 98.19 93 PHE A N 1
ATOM 752 C CA . PHE A 1 93 ? 6.370 -4.637 -15.719 1.00 98.19 93 PHE A CA 1
ATOM 753 C C . PHE A 1 93 ? 5.646 -4.047 -14.511 1.00 98.19 93 PHE A C 1
ATOM 755 O O . PHE A 1 93 ? 6.261 -3.770 -13.478 1.00 98.19 93 PHE A O 1
ATOM 762 N N . TYR A 1 94 ? 4.333 -3.901 -14.645 1.00 98.44 94 TYR A N 1
ATOM 763 C CA . TYR A 1 94 ? 3.393 -3.535 -13.599 1.00 98.44 94 TYR A CA 1
ATOM 764 C C . TYR A 1 94 ? 2.354 -4.640 -13.477 1.00 98.44 94 TYR A C 1
ATOM 766 O O . TYR A 1 94 ? 1.644 -4.941 -14.437 1.00 98.44 94 TYR A O 1
ATOM 774 N N . TYR A 1 95 ? 2.237 -5.194 -12.281 1.00 98.44 95 TYR A N 1
ATOM 775 C CA . TYR A 1 95 ? 1.220 -6.167 -11.928 1.00 98.44 95 TYR A CA 1
ATOM 776 C C . TYR A 1 95 ? 0.408 -5.641 -10.754 1.00 98.44 95 TYR A C 1
ATOM 778 O O . TYR A 1 95 ? 0.977 -5.083 -9.811 1.00 98.44 95 TYR A O 1
ATOM 786 N N . SER A 1 96 ? -0.906 -5.834 -10.771 1.00 98.31 96 SER A N 1
ATOM 787 C CA . SER A 1 96 ? -1.716 -5.551 -9.590 1.00 98.31 96 SER A CA 1
ATOM 788 C C . SER A 1 96 ? -2.891 -6.489 -9.404 1.00 98.31 96 SER A C 1
ATOM 790 O O . SER A 1 96 ? -3.473 -7.009 -10.358 1.00 98.31 96 SER A O 1
ATOM 792 N N . ASP A 1 97 ? -3.239 -6.663 -8.135 1.00 98.25 97 ASP A N 1
ATOM 793 C CA . ASP A 1 97 ? -4.433 -7.366 -7.686 1.00 98.25 97 ASP A CA 1
ATOM 794 C C . ASP A 1 97 ? -4.967 -6.718 -6.406 1.00 98.25 97 ASP A C 1
ATOM 796 O O . ASP A 1 97 ? -4.284 -5.891 -5.793 1.00 98.25 97 ASP A O 1
ATOM 800 N N . PHE A 1 98 ? -6.170 -7.079 -5.975 1.00 98.25 98 PHE A N 1
ATOM 801 C CA . PHE A 1 98 ? -6.755 -6.550 -4.749 1.00 98.25 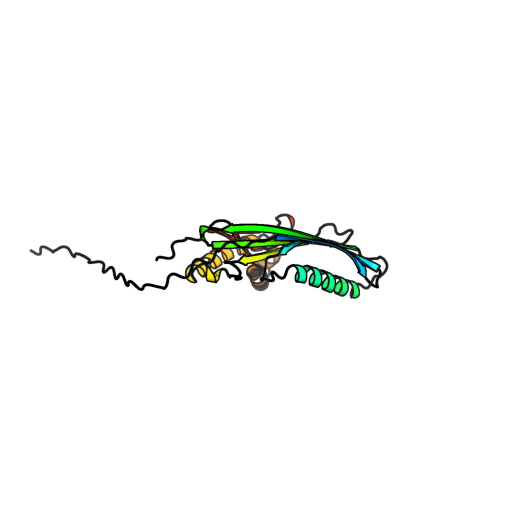98 PHE A CA 1
ATOM 802 C C . PHE A 1 98 ? -7.529 -7.592 -3.947 1.00 98.25 98 PHE A C 1
ATOM 804 O O . PHE A 1 98 ? -8.168 -8.493 -4.483 1.00 98.25 98 PHE A O 1
ATOM 811 N N . GLU A 1 99 ? -7.532 -7.395 -2.632 1.00 97.75 99 GLU A N 1
ATOM 812 C CA . GLU A 1 99 ? -8.367 -8.140 -1.694 1.00 97.75 99 GLU A CA 1
ATOM 813 C C . GLU A 1 99 ? -9.463 -7.234 -1.125 1.00 97.75 99 GLU A C 1
ATOM 815 O O . GLU A 1 99 ? -9.241 -6.043 -0.885 1.00 97.75 99 GLU A O 1
ATOM 820 N N . ILE A 1 100 ? -10.648 -7.801 -0.890 1.00 97.00 100 ILE A N 1
ATOM 821 C CA . ILE A 1 100 ? -11.760 -7.120 -0.220 1.00 97.00 100 ILE A CA 1
ATOM 822 C C . ILE A 1 100 ? -12.010 -7.800 1.123 1.00 97.00 100 ILE A C 1
ATOM 824 O O . ILE A 1 100 ? -12.259 -9.004 1.186 1.00 97.00 100 ILE A O 1
ATOM 828 N N . PHE A 1 101 ? -12.024 -7.010 2.191 1.00 96.12 101 PHE A N 1
ATOM 829 C CA . PHE A 1 101 ? -12.376 -7.440 3.537 1.00 96.12 101 PHE A CA 1
ATOM 830 C C . PHE A 1 101 ? -13.676 -6.758 3.954 1.00 96.12 101 PHE A C 1
ATOM 832 O O . PHE A 1 101 ? -13.753 -5.532 4.030 1.00 96.12 101 PHE A O 1
ATOM 839 N N . LYS A 1 102 ? -14.711 -7.553 4.223 1.00 92.69 102 LYS A N 1
ATOM 840 C CA . LYS A 1 102 ? -15.960 -7.057 4.806 1.00 92.69 102 LYS A CA 1
ATOM 841 C C . LYS A 1 102 ? -15.901 -7.233 6.322 1.00 92.69 102 LYS A C 1
ATOM 843 O O . LYS A 1 102 ? -15.617 -8.329 6.802 1.00 92.69 102 LYS A O 1
ATOM 848 N N . SER A 1 103 ? -16.207 -6.169 7.056 1.00 91.69 103 SER A N 1
ATOM 849 C CA . SER A 1 103 ? -16.290 -6.130 8.519 1.00 91.69 103 SER A CA 1
ATOM 850 C C . SER A 1 103 ? -17.705 -5.707 8.927 1.00 91.69 103 SER A C 1
ATOM 852 O O . SER A 1 103 ? -17.933 -4.517 9.168 1.00 91.69 103 SER A O 1
ATOM 854 N N . PRO A 1 104 ? -18.677 -6.645 8.958 1.00 89.00 104 PRO A N 1
ATOM 855 C CA . PRO A 1 104 ? -20.091 -6.317 9.146 1.00 89.00 104 PRO A CA 1
ATOM 856 C C . PRO A 1 104 ? -20.379 -5.556 10.442 1.00 89.00 104 PRO A C 1
ATOM 858 O O . PRO A 1 104 ? -21.090 -4.555 10.403 1.00 89.00 104 PRO A O 1
ATOM 861 N N . ASP A 1 105 ? -19.764 -5.963 11.555 1.00 88.50 105 ASP A N 1
ATOM 862 C CA . ASP A 1 105 ? -19.984 -5.346 12.871 1.00 88.50 105 ASP A CA 1
ATOM 863 C C . ASP A 1 105 ? -19.535 -3.879 12.906 1.00 88.50 105 ASP A C 1
ATOM 865 O O . ASP A 1 105 ? -20.190 -3.032 13.508 1.00 88.50 105 ASP A O 1
ATOM 869 N N . LEU A 1 106 ? -18.452 -3.557 12.191 1.00 88.56 106 LEU A N 1
ATOM 870 C CA . LEU A 1 106 ? -17.938 -2.190 12.064 1.00 88.56 106 LEU A CA 1
ATOM 871 C C . LEU A 1 106 ? -18.647 -1.392 10.956 1.00 88.56 106 LEU A C 1
ATOM 873 O O . LEU A 1 106 ? -18.489 -0.166 10.866 1.00 88.56 106 LEU A O 1
ATOM 877 N N . LYS A 1 107 ? -19.423 -2.083 10.107 1.00 91.06 107 LYS A N 1
ATOM 878 C CA . LYS A 1 107 ? -20.018 -1.578 8.861 1.00 91.06 107 LYS A CA 1
ATOM 879 C C . LYS A 1 107 ? -18.961 -0.990 7.923 1.00 91.06 107 LYS A C 1
ATOM 881 O O . LYS A 1 107 ? -19.158 0.081 7.348 1.00 91.06 107 LYS A O 1
ATOM 886 N N . ILE A 1 108 ? -17.825 -1.679 7.812 1.00 93.56 108 ILE A N 1
ATOM 887 C CA . ILE A 1 108 ? -16.679 -1.260 6.997 1.00 93.56 108 ILE A CA 1
ATOM 888 C C . ILE A 1 108 ? -16.428 -2.285 5.895 1.00 93.56 108 ILE A C 1
ATOM 890 O O . ILE A 1 108 ? -16.476 -3.493 6.127 1.00 93.56 108 ILE A O 1
ATOM 894 N N . THR A 1 109 ? -16.121 -1.794 4.700 1.00 95.69 109 THR A N 1
ATOM 895 C CA . THR A 1 109 ? -15.487 -2.576 3.640 1.00 95.69 109 THR A CA 1
ATOM 896 C C . THR A 1 109 ? -14.099 -2.009 3.387 1.00 95.69 109 THR A C 1
ATOM 898 O O . THR A 1 109 ? -13.950 -0.835 3.047 1.00 95.69 109 THR A O 1
ATOM 901 N N . SER A 1 110 ? -13.079 -2.838 3.554 1.00 97.44 110 SER A N 1
ATOM 902 C CA . SER A 1 110 ? -11.699 -2.487 3.255 1.00 97.44 110 SER A CA 1
ATOM 903 C C . SER A 1 110 ? -11.254 -3.127 1.952 1.00 97.44 110 SER A C 1
ATOM 905 O O . SER A 1 110 ? -11.517 -4.297 1.695 1.00 97.44 110 SER A O 1
ATOM 907 N N . ILE A 1 111 ? -10.549 -2.354 1.140 1.00 98.19 111 ILE A N 1
ATOM 908 C CA . ILE A 1 111 ? -9.948 -2.779 -0.118 1.00 98.19 111 ILE A CA 1
ATOM 909 C C . ILE A 1 111 ? -8.443 -2.669 0.063 1.00 98.19 111 ILE A C 1
ATOM 911 O O . ILE A 1 111 ? -7.947 -1.580 0.347 1.00 98.19 111 ILE A O 1
ATOM 915 N N . LEU A 1 112 ? -7.712 -3.763 -0.111 1.00 98.19 112 LEU A N 1
ATOM 916 C CA . LEU A 1 112 ? -6.255 -3.762 -0.115 1.00 98.19 112 LEU A CA 1
ATOM 917 C C . LEU A 1 112 ? -5.764 -3.984 -1.541 1.00 98.19 112 LEU A C 1
ATOM 919 O O . LEU A 1 112 ? -5.705 -5.115 -2.011 1.00 98.19 112 LEU A O 1
ATOM 923 N N . TYR A 1 113 ? -5.412 -2.899 -2.227 1.00 98.50 113 TYR A N 1
ATOM 924 C CA . TYR A 1 113 ? -4.814 -2.972 -3.555 1.00 98.50 113 TYR A CA 1
ATOM 925 C C . TYR A 1 113 ? -3.310 -3.225 -3.441 1.00 98.50 113 TYR A C 1
ATOM 927 O O . TYR A 1 113 ? -2.612 -2.533 -2.699 1.00 98.50 113 TYR A O 1
ATOM 935 N N . SER A 1 114 ? -2.808 -4.210 -4.171 1.00 97.75 114 SER A N 1
ATOM 936 C CA . SER A 1 114 ? -1.399 -4.584 -4.235 1.00 97.75 114 SER A CA 1
ATOM 937 C C . SER A 1 114 ? -0.834 -4.224 -5.603 1.00 97.75 114 SER A C 1
ATOM 939 O O . SER A 1 114 ? -1.435 -4.510 -6.633 1.00 97.75 114 SER A O 1
ATOM 941 N N . GLN A 1 115 ? 0.324 -3.576 -5.615 1.00 97.12 115 GLN A N 1
ATOM 942 C CA . GLN A 1 115 ? 1.036 -3.177 -6.821 1.00 97.12 115 GLN A CA 1
ATOM 943 C C . GLN A 1 115 ? 2.442 -3.763 -6.770 1.00 97.12 115 GLN A C 1
ATOM 945 O O . GLN A 1 115 ? 3.222 -3.391 -5.895 1.00 97.12 115 GLN A O 1
ATOM 950 N N . TYR A 1 116 ? 2.778 -4.615 -7.732 1.00 96.94 116 TYR A N 1
ATOM 951 C CA . TYR A 1 116 ? 4.106 -5.180 -7.926 1.00 96.94 116 TYR A CA 1
ATOM 952 C C . TYR A 1 116 ? 4.740 -4.634 -9.206 1.00 96.94 116 TYR A C 1
ATOM 954 O O . TYR A 1 116 ? 4.137 -4.681 -10.276 1.00 96.94 116 TYR A O 1
ATOM 962 N N . THR A 1 117 ? 5.962 -4.116 -9.108 1.00 96.94 117 THR A N 1
ATOM 963 C CA . THR A 1 117 ? 6.704 -3.588 -10.260 1.00 96.94 117 THR A CA 1
ATOM 964 C C . THR A 1 117 ? 8.103 -4.183 -10.333 1.00 96.94 117 THR A C 1
ATOM 966 O O . THR A 1 117 ? 8.730 -4.441 -9.306 1.00 96.94 117 THR A O 1
ATOM 969 N N . ILE A 1 118 ? 8.601 -4.422 -11.544 1.00 96.50 118 ILE A N 1
ATOM 970 C CA . ILE A 1 118 ? 9.942 -4.978 -11.779 1.00 96.50 118 ILE A CA 1
ATOM 971 C C . ILE A 1 118 ? 10.471 -4.522 -13.145 1.00 96.50 118 ILE A C 1
ATOM 973 O O . ILE A 1 118 ? 9.684 -4.393 -14.085 1.00 96.50 118 ILE A O 1
ATOM 977 N N . ASP A 1 119 ? 11.779 -4.287 -13.271 1.00 95.12 119 ASP A N 1
ATOM 978 C CA . ASP A 1 119 ? 12.423 -4.139 -14.580 1.00 95.12 119 ASP A CA 1
ATOM 979 C C . ASP A 1 119 ? 12.981 -5.475 -15.067 1.00 95.12 119 ASP A C 1
ATOM 981 O O . ASP A 1 119 ? 13.376 -6.349 -14.294 1.00 95.12 119 ASP A O 1
ATOM 985 N N . LYS A 1 120 ? 13.057 -5.639 -16.383 1.00 92.19 120 LYS A N 1
ATOM 986 C CA . LYS A 1 120 ? 13.702 -6.799 -16.985 1.00 92.19 120 LYS A CA 1
ATOM 987 C C . LYS A 1 120 ? 15.142 -6.920 -16.488 1.00 92.19 120 LYS A C 1
ATOM 989 O O . LYS A 1 120 ? 15.902 -5.956 -16.530 1.00 92.19 120 LYS A O 1
ATOM 994 N N . TYR A 1 121 ? 15.497 -8.138 -16.082 1.00 89.31 121 TYR A N 1
ATOM 995 C CA . TYR A 1 121 ? 16.786 -8.523 -15.492 1.00 89.31 121 TYR A CA 1
ATOM 996 C C . TYR A 1 121 ? 17.037 -8.063 -14.052 1.00 89.31 121 TYR A C 1
ATOM 998 O O . TYR A 1 121 ? 18.066 -8.441 -13.489 1.00 89.31 121 TYR A O 1
ATOM 1006 N N . ASP A 1 122 ? 16.112 -7.335 -13.421 1.00 91.69 122 ASP A N 1
ATOM 1007 C CA . ASP A 1 122 ? 16.197 -7.138 -11.978 1.00 91.69 122 ASP A CA 1
ATOM 1008 C C . ASP A 1 122 ? 16.036 -8.487 -11.275 1.00 91.69 122 ASP A C 1
ATOM 1010 O O . ASP A 1 122 ? 15.179 -9.303 -11.620 1.00 91.69 122 ASP A O 1
ATOM 1014 N N . ALA A 1 123 ? 16.840 -8.714 -10.235 1.00 91.25 123 ALA A N 1
ATOM 1015 C CA . ALA A 1 123 ? 16.740 -9.932 -9.436 1.00 91.25 123 ALA A CA 1
ATOM 1016 C C . ALA A 1 123 ? 15.367 -10.069 -8.756 1.00 91.25 123 ALA A C 1
ATOM 1018 O O . ALA A 1 123 ? 14.987 -11.162 -8.345 1.00 91.25 123 ALA A O 1
ATOM 1019 N N . ASN A 1 124 ? 14.671 -8.946 -8.552 1.00 89.69 124 ASN A N 1
ATOM 1020 C CA . ASN A 1 124 ? 13.570 -8.812 -7.616 1.00 89.69 124 ASN A CA 1
ATOM 1021 C C . ASN A 1 124 ? 12.764 -7.533 -7.885 1.00 89.69 124 ASN A C 1
ATOM 1023 O O . ASN A 1 124 ? 13.352 -6.462 -7.981 1.00 89.69 124 ASN A O 1
ATOM 1027 N N . GLY A 1 125 ? 11.432 -7.622 -7.905 1.00 92.25 125 GLY A N 1
ATOM 1028 C CA . GLY A 1 125 ? 10.563 -6.442 -7.957 1.00 92.25 125 GLY A CA 1
ATOM 1029 C C . GLY A 1 125 ? 10.214 -5.855 -6.588 1.00 92.25 125 GLY A C 1
ATOM 1030 O O . GLY A 1 125 ? 10.654 -6.339 -5.539 1.00 92.25 125 GLY A O 1
ATOM 1031 N N . ILE A 1 126 ? 9.374 -4.829 -6.579 1.00 92.06 126 ILE A N 1
ATOM 1032 C CA . ILE A 1 126 ? 8.911 -4.142 -5.370 1.00 92.06 126 ILE A CA 1
ATOM 1033 C C . ILE A 1 126 ? 7.390 -4.234 -5.303 1.00 92.06 126 ILE A C 1
ATOM 1035 O O . ILE A 1 126 ? 6.707 -3.863 -6.255 1.00 92.06 126 ILE A O 1
ATOM 1039 N N . THR A 1 127 ? 6.870 -4.703 -4.166 1.00 94.19 127 THR A N 1
ATOM 1040 C CA . THR A 1 127 ? 5.432 -4.686 -3.872 1.00 94.19 127 THR A CA 1
ATOM 1041 C C . THR A 1 127 ? 5.106 -3.521 -2.946 1.00 94.19 127 THR A C 1
ATOM 1043 O O . THR A 1 127 ? 5.708 -3.388 -1.883 1.00 94.19 127 THR A O 1
ATOM 1046 N N . THR A 1 128 ? 4.124 -2.713 -3.330 1.00 94.12 128 THR A N 1
ATOM 1047 C CA . THR A 1 128 ? 3.539 -1.640 -2.515 1.00 94.12 128 THR A CA 1
ATOM 1048 C C . THR A 1 128 ? 2.046 -1.885 -2.354 1.00 94.12 128 THR A C 1
ATOM 1050 O O . THR A 1 128 ? 1.397 -2.393 -3.271 1.00 94.12 128 THR A O 1
ATOM 1053 N N . TYR A 1 129 ? 1.492 -1.532 -1.198 1.00 97.06 129 TYR A N 1
ATOM 1054 C CA . TYR A 1 129 ? 0.068 -1.723 -0.921 1.00 97.06 129 TYR A CA 1
ATOM 1055 C C . TYR A 1 129 ? -0.657 -0.392 -0.743 1.00 97.06 129 TYR A C 1
ATOM 1057 O O . TYR A 1 129 ? -0.105 0.562 -0.199 1.00 97.06 129 TYR A O 1
ATOM 1065 N N . HIS A 1 130 ? -1.918 -0.334 -1.149 1.00 97.31 130 HIS A N 1
ATOM 1066 C CA . HIS A 1 130 ? -2.730 0.880 -1.145 1.00 97.31 130 HIS A CA 1
ATOM 1067 C C . HIS A 1 130 ? -4.105 0.550 -0.557 1.00 97.31 130 HIS A C 1
ATOM 1069 O O . HIS A 1 130 ? -5.005 0.142 -1.295 1.00 97.31 130 HIS A O 1
ATOM 1075 N N . PRO A 1 131 ? -4.273 0.642 0.776 1.00 97.81 131 PRO A N 1
ATOM 1076 C CA . PRO A 1 131 ? -5.548 0.337 1.397 1.00 97.81 131 PRO A CA 1
ATOM 1077 C C . PRO A 1 131 ? -6.537 1.498 1.253 1.00 97.81 131 PRO A C 1
ATOM 1079 O O . PRO A 1 131 ? -6.172 2.669 1.366 1.00 97.81 131 PRO A O 1
ATOM 1082 N N . ILE A 1 132 ? -7.811 1.165 1.073 1.00 97.75 132 ILE A N 1
ATOM 1083 C CA . ILE A 1 132 ? -8.939 2.092 1.170 1.00 97.75 132 ILE A CA 1
ATOM 1084 C C . ILE A 1 132 ? -9.963 1.484 2.121 1.00 97.75 132 ILE A C 1
ATOM 1086 O O . ILE A 1 132 ? -10.343 0.328 1.970 1.00 97.75 132 ILE A O 1
ATOM 1090 N N . ASN A 1 133 ? -10.429 2.277 3.081 1.00 97.19 133 ASN A N 1
ATOM 1091 C CA . ASN A 1 133 ? -11.436 1.869 4.054 1.00 97.19 133 ASN A CA 1
ATOM 1092 C C . ASN A 1 133 ? -12.718 2.650 3.792 1.00 97.19 133 ASN A C 1
ATOM 1094 O O . ASN A 1 133 ? -12.673 3.878 3.702 1.00 97.19 133 ASN A O 1
ATOM 1098 N N . LEU A 1 134 ? -13.834 1.940 3.643 1.00 95.69 134 LEU A N 1
ATOM 1099 C CA . LEU A 1 134 ? -15.116 2.506 3.241 1.00 95.69 134 LEU A CA 1
ATOM 1100 C C . LEU A 1 134 ? -16.207 2.190 4.261 1.00 95.69 134 LEU A C 1
ATOM 1102 O O . LEU A 1 134 ? -16.320 1.050 4.710 1.00 95.69 134 LEU A O 1
ATOM 1106 N N . ARG A 1 135 ? -17.051 3.175 4.566 1.00 93.06 135 ARG A N 1
ATOM 1107 C CA . ARG A 1 135 ? -18.349 2.991 5.232 1.00 93.06 135 ARG A CA 1
ATOM 1108 C C . ARG A 1 135 ? -19.424 3.456 4.256 1.00 93.06 135 ARG A C 1
ATOM 1110 O O . ARG A 1 135 ? -19.568 4.650 4.010 1.00 93.06 135 ARG A O 1
ATOM 1117 N N . GLY A 1 136 ? -20.123 2.515 3.621 1.00 90.12 136 GLY A N 1
ATOM 1118 C CA . GLY A 1 136 ? -20.899 2.838 2.420 1.00 90.12 136 GLY A CA 1
ATOM 1119 C C . GLY A 1 136 ? -19.984 3.413 1.328 1.00 90.12 136 GLY A C 1
ATOM 1120 O O . GLY A 1 136 ? -18.921 2.855 1.063 1.00 90.12 136 GLY A O 1
ATOM 1121 N N . LYS A 1 137 ? -20.364 4.542 0.716 1.00 90.38 137 LYS A N 1
ATOM 1122 C CA . LYS A 1 137 ? -19.566 5.216 -0.331 1.00 90.38 137 LYS A CA 1
ATOM 1123 C C . LYS A 1 137 ? -18.536 6.222 0.208 1.00 90.38 137 LYS A C 1
ATOM 1125 O O . LYS A 1 137 ? -17.894 6.914 -0.578 1.00 90.38 137 LYS A O 1
ATOM 1130 N N . GLU A 1 138 ? -18.357 6.316 1.523 1.00 92.44 138 GLU A N 1
ATOM 1131 C CA . GLU A 1 138 ? -17.454 7.290 2.143 1.00 92.44 138 GLU A CA 1
ATOM 1132 C C . GLU A 1 138 ? -16.115 6.659 2.531 1.00 92.44 138 GLU A C 1
ATOM 1134 O O . GLU A 1 138 ? -16.080 5.601 3.160 1.00 92.44 138 GLU A O 1
ATOM 1139 N N . LYS A 1 139 ? -15.005 7.330 2.189 1.00 94.56 139 LYS A N 1
ATOM 1140 C CA . LYS A 1 139 ? -13.661 6.969 2.666 1.00 94.56 139 LYS A CA 1
ATOM 1141 C C . LYS A 1 139 ? -13.504 7.410 4.116 1.00 94.56 139 LYS A C 1
ATOM 1143 O O . LYS A 1 139 ? -13.650 8.593 4.410 1.00 94.56 139 LYS A O 1
ATOM 1148 N N . ILE A 1 140 ? -13.148 6.472 4.982 1.00 94.62 140 ILE A N 1
ATOM 1149 C CA . ILE A 1 140 ? -13.018 6.691 6.425 1.00 94.62 140 ILE A CA 1
ATOM 1150 C C . ILE A 1 140 ? -11.574 6.534 6.895 1.00 94.62 140 ILE A C 1
ATOM 1152 O O . ILE A 1 140 ? -10.760 5.826 6.290 1.00 94.62 140 ILE A O 1
ATOM 1156 N N . LYS A 1 141 ? -11.268 7.192 8.008 1.00 94.50 141 LYS A N 1
ATOM 1157 C CA . LYS A 1 141 ? -10.009 7.098 8.737 1.00 94.50 141 LYS A CA 1
ATOM 1158 C C . LYS A 1 141 ? -10.164 6.248 9.994 1.00 94.50 141 LYS A C 1
ATOM 1160 O O . LYS A 1 141 ? -11.263 6.046 10.497 1.00 94.50 141 LYS A O 1
ATOM 1165 N N . LEU A 1 142 ? -9.038 5.810 10.558 1.00 92.19 142 LEU A N 1
ATOM 1166 C CA . LEU A 1 142 ? -9.015 5.100 11.841 1.00 92.19 142 LEU A CA 1
ATOM 1167 C C . LEU A 1 142 ? -9.693 5.906 12.969 1.00 92.19 142 LEU A C 1
ATOM 1169 O O . LEU A 1 142 ? -10.456 5.346 13.749 1.00 92.19 142 LEU A O 1
ATOM 1173 N N . SER A 1 143 ? -9.492 7.229 12.993 1.00 92.25 143 SER A N 1
ATOM 1174 C CA . SER A 1 143 ? -10.113 8.155 13.955 1.00 92.25 143 SER A CA 1
ATOM 1175 C C . SER A 1 143 ? -11.637 8.260 13.857 1.00 92.25 143 SER A C 1
ATOM 1177 O O . SER A 1 143 ? -12.258 8.803 14.763 1.00 92.25 143 SER A O 1
ATOM 1179 N N . ASP A 1 144 ? -12.240 7.777 12.768 1.00 91.00 144 ASP A N 1
ATOM 1180 C CA . ASP A 1 144 ? -13.698 7.785 12.592 1.00 91.00 144 ASP A CA 1
ATOM 1181 C C . ASP A 1 144 ? -14.353 6.548 13.241 1.00 91.00 144 ASP A C 1
ATOM 1183 O O . ASP A 1 144 ? -15.582 6.438 13.279 1.00 91.00 144 ASP A O 1
ATOM 1187 N N . ILE A 1 145 ? -13.534 5.596 13.712 1.00 89.56 145 ILE A N 1
ATOM 1188 C CA . ILE A 1 145 ? -13.952 4.282 14.218 1.00 89.56 145 ILE A CA 1
ATOM 1189 C C . ILE A 1 145 ? -13.619 4.096 15.696 1.00 89.56 145 ILE A C 1
ATOM 1191 O O . ILE A 1 145 ? -14.445 3.564 16.430 1.00 89.56 145 ILE A O 1
ATOM 1195 N N . ILE A 1 146 ? -12.431 4.519 16.131 1.00 88.31 146 ILE A N 1
ATOM 1196 C CA . ILE A 1 146 ? -11.981 4.372 17.521 1.00 88.31 146 ILE A CA 1
ATOM 1197 C C . ILE A 1 146 ? -11.841 5.733 18.198 1.00 88.31 146 ILE A C 1
ATOM 1199 O O . ILE A 1 146 ? -11.582 6.743 17.538 1.00 88.31 146 ILE A O 1
ATOM 1203 N N . SER A 1 147 ? -12.004 5.766 19.522 1.00 88.94 147 SER A N 1
ATOM 1204 C CA . SER A 1 147 ? -11.838 7.000 20.292 1.00 88.94 147 SER A CA 1
ATOM 1205 C C . SER A 1 147 ? -10.391 7.499 20.239 1.00 88.94 147 SER A C 1
ATOM 1207 O O . SER A 1 147 ? -9.459 6.748 19.941 1.00 88.94 147 SER A O 1
ATOM 1209 N N . LYS A 1 148 ? -10.182 8.778 20.566 1.00 91.31 148 LYS A N 1
ATOM 1210 C CA . LYS A 1 148 ? -8.833 9.350 20.639 1.00 91.31 148 LYS A CA 1
ATOM 1211 C C . LYS A 1 148 ? -7.942 8.589 21.627 1.00 91.31 148 LYS A C 1
ATOM 1213 O O . LYS A 1 148 ? -6.817 8.260 21.278 1.00 91.31 148 LYS A O 1
ATOM 1218 N N . ASP A 1 149 ? -8.459 8.256 22.807 1.00 90.25 149 ASP A N 1
ATOM 1219 C CA . ASP A 1 149 ? -7.687 7.563 23.844 1.00 90.25 149 ASP A CA 1
ATOM 1220 C C . ASP A 1 149 ? -7.306 6.137 23.413 1.00 90.25 149 ASP A C 1
ATOM 1222 O O . ASP A 1 149 ? -6.189 5.677 23.666 1.00 90.25 149 ASP A O 1
ATOM 1226 N N . GLN A 1 150 ? -8.208 5.443 22.705 1.00 89.25 150 GLN A N 1
ATOM 1227 C CA . GLN A 1 150 ? -7.920 4.141 22.096 1.00 89.25 150 GLN A CA 1
ATOM 1228 C C . GLN A 1 150 ? -6.859 4.260 20.999 1.00 89.25 150 GLN A C 1
ATOM 1230 O O . GLN A 1 150 ? -5.945 3.438 20.943 1.00 89.25 150 GLN A O 1
ATOM 1235 N N . LEU A 1 151 ? -6.954 5.284 20.146 1.00 91.81 151 LEU A N 1
ATOM 1236 C CA . LEU A 1 151 ? -5.976 5.541 19.092 1.00 91.81 151 LEU A CA 1
ATOM 1237 C C . LEU A 1 151 ? -4.594 5.853 19.673 1.00 91.81 151 LEU A C 1
ATOM 1239 O O . LEU A 1 151 ? -3.610 5.264 19.232 1.00 91.81 151 LEU A O 1
ATOM 1243 N N . ASP A 1 152 ? -4.513 6.727 20.674 1.00 92.50 152 ASP A N 1
ATOM 1244 C CA . ASP A 1 152 ? -3.258 7.092 21.335 1.00 92.50 152 ASP A CA 1
ATOM 1245 C C . ASP A 1 152 ? -2.617 5.860 22.003 1.00 92.50 152 ASP A C 1
ATOM 1247 O O . ASP A 1 152 ? -1.421 5.605 21.830 1.00 92.50 152 ASP A O 1
ATOM 1251 N N . SER A 1 153 ? -3.428 5.031 22.670 1.00 91.19 153 SER A N 1
ATOM 1252 C CA . SER A 1 153 ? -2.984 3.766 23.274 1.00 91.19 153 SER A CA 1
ATOM 1253 C C . SER A 1 153 ? -2.459 2.780 22.225 1.00 91.19 153 SER A C 1
ATOM 1255 O O . SER A 1 153 ? -1.374 2.216 22.380 1.00 91.19 153 SER A O 1
ATOM 1257 N N . LEU A 1 154 ? -3.189 2.602 21.121 1.00 93.69 154 LEU A N 1
ATOM 1258 C CA . LEU A 1 154 ? -2.775 1.756 20.002 1.00 93.69 154 LEU A CA 1
ATOM 1259 C C . LEU A 1 154 ? -1.455 2.247 19.394 1.00 93.69 154 LEU A C 1
ATOM 1261 O O . LEU A 1 154 ? -0.550 1.445 19.159 1.00 93.69 154 LEU A O 1
ATOM 1265 N N . MET A 1 155 ? -1.311 3.558 19.184 1.00 95.06 155 MET A N 1
ATOM 1266 C CA . MET A 1 155 ? -0.108 4.141 18.590 1.00 95.06 155 MET A CA 1
ATOM 1267 C C . MET A 1 155 ? 1.107 3.980 19.504 1.00 95.06 155 MET A C 1
ATOM 1269 O O . MET A 1 155 ? 2.208 3.737 19.007 1.00 95.06 155 MET A O 1
ATOM 1273 N N . GLN A 1 156 ? 0.924 4.058 20.824 1.00 95.38 156 GLN A N 1
ATOM 1274 C CA . GLN A 1 156 ? 1.990 3.796 21.787 1.00 95.38 156 GLN A CA 1
ATOM 1275 C C . GLN A 1 156 ? 2.465 2.338 21.722 1.00 95.38 156 GLN A C 1
ATOM 1277 O O . GLN A 1 156 ? 3.670 2.094 21.634 1.00 95.38 156 GLN A O 1
ATOM 1282 N N . VAL A 1 157 ? 1.536 1.375 21.710 1.00 95.06 157 VAL A N 1
ATOM 1283 C CA . VAL A 1 157 ? 1.869 -0.057 21.610 1.00 95.06 157 VAL A CA 1
ATOM 1284 C C . VAL A 1 157 ? 2.567 -0.363 20.283 1.00 95.06 157 VAL A C 1
ATOM 1286 O O . VAL A 1 157 ? 3.620 -1.007 20.277 1.00 95.06 157 VAL A O 1
ATOM 1289 N N . LEU A 1 158 ? 2.026 0.143 19.170 1.00 96.50 158 LEU A N 1
ATOM 1290 C CA . LEU A 1 158 ? 2.614 -0.016 17.841 1.00 96.50 158 LEU A CA 1
ATOM 1291 C C . LEU A 1 158 ? 4.041 0.535 17.803 1.00 96.50 158 LEU A C 1
ATOM 1293 O O . LEU A 1 158 ? 4.948 -0.136 17.319 1.00 96.50 158 LEU A O 1
ATOM 1297 N N . ARG A 1 159 ? 4.264 1.734 18.350 1.00 97.44 159 ARG A N 1
ATOM 1298 C CA . ARG A 1 159 ? 5.582 2.378 18.375 1.00 97.44 159 ARG A CA 1
ATOM 1299 C C . ARG A 1 159 ? 6.632 1.508 19.051 1.00 97.44 159 ARG A C 1
ATOM 1301 O O . ARG A 1 159 ? 7.706 1.326 18.489 1.00 97.44 159 ARG A O 1
ATOM 1308 N N . THR A 1 160 ? 6.317 0.931 20.208 1.00 95.12 160 THR A N 1
ATOM 1309 C CA . THR A 1 160 ? 7.238 0.041 20.929 1.00 95.12 160 THR A CA 1
ATOM 1310 C C . THR A 1 160 ? 7.563 -1.226 20.133 1.00 95.12 160 THR A C 1
ATOM 1312 O O . THR A 1 160 ? 8.725 -1.646 20.080 1.00 95.12 160 THR A O 1
ATOM 1315 N N . GLN A 1 161 ? 6.560 -1.834 19.494 1.00 94.31 161 GLN A N 1
ATOM 1316 C CA . GLN A 1 161 ? 6.759 -3.034 18.676 1.00 94.31 161 GLN A CA 1
ATOM 1317 C C . GLN A 1 161 ? 7.611 -2.730 17.436 1.00 94.31 161 GLN A C 1
ATOM 1319 O O . GLN A 1 161 ? 8.613 -3.403 17.196 1.00 94.31 161 GLN A O 1
ATOM 1324 N N . VAL A 1 162 ? 7.283 -1.661 16.707 1.00 95.12 162 VAL A N 1
ATOM 1325 C CA . VAL A 1 162 ? 7.999 -1.255 15.490 1.00 95.12 162 VAL A CA 1
ATOM 1326 C C . VAL A 1 162 ? 9.427 -0.819 15.799 1.00 95.12 162 VAL A C 1
ATOM 1328 O O . VAL A 1 162 ? 10.340 -1.180 15.064 1.00 95.12 162 VAL A O 1
ATOM 1331 N N . GLU A 1 163 ? 9.666 -0.100 16.898 1.00 93.25 163 GLU A N 1
ATOM 1332 C CA . GLU A 1 163 ? 11.021 0.291 17.303 1.00 93.25 163 GLU A CA 1
ATOM 1333 C C . GLU A 1 163 ? 11.902 -0.940 17.571 1.00 93.25 163 GLU A C 1
ATOM 1335 O O . GLU A 1 163 ? 13.074 -0.971 17.193 1.00 93.25 163 GLU A O 1
ATOM 1340 N N . THR A 1 164 ? 11.331 -1.983 18.179 1.00 89.88 164 THR A N 1
ATOM 1341 C CA . THR A 1 164 ? 12.037 -3.246 18.441 1.00 89.88 164 THR A CA 1
ATOM 1342 C C . THR A 1 164 ? 12.470 -3.932 17.147 1.00 89.88 164 THR A C 1
ATOM 1344 O O . THR A 1 164 ? 13.588 -4.447 17.065 1.00 89.88 164 THR A O 1
ATOM 1347 N N . ASP A 1 165 ? 11.608 -3.922 16.134 1.00 89.00 165 ASP A N 1
ATOM 1348 C CA . ASP A 1 165 ? 11.900 -4.491 14.820 1.00 89.00 165 ASP A CA 1
ATOM 1349 C C . ASP A 1 165 ? 12.912 -3.653 14.044 1.00 89.00 165 ASP A C 1
ATOM 1351 O O . ASP A 1 165 ? 13.893 -4.184 13.522 1.00 89.00 165 ASP A O 1
ATOM 1355 N N . PHE A 1 166 ? 12.728 -2.335 14.053 1.00 89.94 166 PHE A N 1
ATOM 1356 C CA . PHE A 1 166 ? 13.585 -1.383 13.361 1.00 89.94 166 PHE A CA 1
ATOM 1357 C C . PHE A 1 166 ? 15.033 -1.439 13.873 1.00 89.94 166 PHE A C 1
ATOM 1359 O O . PHE A 1 166 ? 15.970 -1.397 13.081 1.00 89.94 166 PHE A O 1
ATOM 1366 N N . LYS A 1 167 ? 15.238 -1.640 15.185 1.00 87.31 167 LYS A N 1
ATOM 1367 C CA . LYS A 1 167 ? 16.574 -1.855 15.783 1.00 87.31 167 LYS A CA 1
ATOM 1368 C C . LYS A 1 167 ? 17.282 -3.103 15.263 1.00 87.31 167 LYS A C 1
ATOM 1370 O O . LYS A 1 167 ? 18.507 -3.118 15.176 1.00 87.31 167 LYS A O 1
ATOM 1375 N N . LYS A 1 168 ? 16.527 -4.162 14.961 1.00 85.50 168 LYS A N 1
ATOM 1376 C CA . LYS A 1 168 ? 17.066 -5.437 14.461 1.00 85.50 168 LYS A CA 1
ATOM 1377 C C . LYS A 1 168 ? 17.276 -5.425 12.953 1.00 85.50 168 LYS A C 1
ATOM 1379 O O . LYS A 1 168 ? 17.940 -6.314 12.424 1.00 85.50 168 LYS A O 1
ATOM 1384 N N . PHE A 1 169 ? 16.716 -4.445 12.252 1.00 83.81 169 PHE A N 1
ATOM 1385 C CA . PHE A 1 169 ? 16.885 -4.333 10.819 1.00 83.81 169 PHE A CA 1
ATOM 1386 C C . PHE A 1 169 ? 18.318 -3.888 10.502 1.00 83.81 169 PHE A C 1
ATOM 1388 O O . PHE A 1 169 ? 18.717 -2.773 10.823 1.00 83.81 169 PHE A O 1
ATOM 1395 N N . GLY A 1 170 ? 19.092 -4.764 9.851 1.00 69.25 170 GLY A N 1
ATOM 1396 C CA . GLY A 1 170 ? 20.535 -4.587 9.625 1.00 69.25 170 GLY A CA 1
ATOM 1397 C C . GLY A 1 170 ? 20.961 -3.304 8.895 1.00 69.25 170 GLY A C 1
ATOM 1398 O O . GLY A 1 170 ? 22.120 -2.925 8.972 1.00 69.25 170 GLY A O 1
ATOM 1399 N N . ILE A 1 171 ? 20.043 -2.597 8.223 1.00 70.81 171 ILE A N 1
ATOM 1400 C CA . ILE A 1 171 ? 20.315 -1.267 7.644 1.00 70.81 171 ILE A CA 1
ATOM 1401 C C . ILE A 1 171 ? 20.519 -0.207 8.743 1.00 70.81 171 ILE A C 1
ATOM 1403 O O . ILE A 1 171 ? 21.294 0.734 8.573 1.00 70.81 171 ILE A O 1
ATOM 1407 N N . TYR A 1 172 ? 19.833 -0.362 9.875 1.00 71.44 172 TYR A N 1
ATOM 1408 C CA . TYR A 1 172 ? 19.776 0.617 10.961 1.00 71.44 172 TYR A CA 1
ATOM 1409 C C . TYR A 1 172 ? 20.446 0.133 12.252 1.00 71.44 172 TYR A C 1
ATOM 1411 O O . TYR A 1 172 ? 20.654 0.944 13.157 1.00 71.44 172 TYR A O 1
ATOM 1419 N N . SER A 1 173 ? 20.829 -1.147 12.339 1.00 67.19 173 SER A N 1
ATOM 1420 C CA . SER A 1 173 ? 21.464 -1.732 13.530 1.00 67.19 173 SER A CA 1
ATOM 1421 C C . SER A 1 173 ? 22.726 -0.976 13.944 1.00 67.19 173 SER A C 1
ATOM 1423 O O . SER A 1 173 ? 22.897 -0.641 15.115 1.00 67.19 173 SER A O 1
ATOM 1425 N N . ASP A 1 174 ? 23.565 -0.610 12.975 1.00 69.12 174 ASP A N 1
ATOM 1426 C CA . ASP A 1 174 ? 24.810 0.116 13.237 1.00 69.12 174 ASP A CA 1
ATOM 1427 C C . ASP A 1 174 ? 24.551 1.587 13.590 1.00 69.12 174 ASP A C 1
ATOM 1429 O O . ASP A 1 174 ? 25.320 2.194 14.340 1.00 69.12 174 ASP A O 1
ATOM 1433 N N . MET A 1 175 ? 23.451 2.171 13.094 1.00 74.12 175 MET A N 1
ATOM 1434 C CA . MET A 1 175 ? 23.040 3.529 13.462 1.00 74.12 175 MET A CA 1
ATOM 1435 C C . MET A 1 175 ? 22.545 3.583 14.906 1.00 74.12 175 MET A C 1
ATOM 1437 O O . MET A 1 175 ? 22.871 4.531 15.613 1.00 74.12 175 MET A O 1
ATOM 1441 N N . TYR A 1 176 ? 21.817 2.565 15.370 1.00 67.94 176 TYR A N 1
ATOM 1442 C CA . TYR A 1 176 ? 21.331 2.508 16.749 1.00 67.94 176 TYR A CA 1
ATOM 1443 C C . TYR A 1 176 ? 22.478 2.555 17.770 1.00 67.94 176 TYR A C 1
ATOM 1445 O O . TYR A 1 176 ? 22.400 3.292 18.753 1.00 67.94 176 TYR A O 1
ATOM 1453 N N . SER A 1 177 ? 23.560 1.814 17.516 1.00 71.62 177 SER A N 1
ATOM 1454 C CA . SER A 1 177 ? 24.712 1.743 18.422 1.00 71.62 177 SER A CA 1
ATOM 1455 C C . SER A 1 177 ? 25.665 2.936 18.312 1.00 71.62 177 SER A C 1
ATOM 1457 O O . SER A 1 177 ? 26.270 3.307 19.314 1.00 71.62 177 SER A O 1
ATOM 1459 N N . ASN A 1 178 ? 25.796 3.550 17.129 1.00 79.19 178 ASN A N 1
ATOM 1460 C CA . ASN A 1 178 ? 26.837 4.555 16.869 1.00 79.19 178 ASN A CA 1
ATOM 1461 C C . ASN A 1 178 ? 26.310 5.987 16.667 1.00 79.19 178 ASN A C 1
ATOM 1463 O O . ASN A 1 178 ? 27.077 6.941 16.778 1.00 79.19 178 ASN A O 1
ATOM 1467 N N . ASN A 1 179 ? 25.023 6.168 16.349 1.00 83.94 179 ASN A N 1
ATOM 1468 C CA . ASN A 1 179 ? 24.414 7.477 16.100 1.00 83.94 179 ASN A CA 1
ATOM 1469 C C . ASN A 1 179 ? 22.907 7.479 16.418 1.00 83.94 179 ASN A C 1
ATOM 1471 O O . ASN A 1 179 ? 22.050 7.457 15.529 1.00 83.94 179 ASN A O 1
ATOM 1475 N N . LYS A 1 180 ? 22.594 7.555 17.716 1.00 85.62 180 LYS A N 1
ATOM 1476 C CA . LYS A 1 180 ? 21.220 7.514 18.231 1.00 85.62 180 LYS A CA 1
ATOM 1477 C C . LYS A 1 180 ? 20.307 8.593 17.634 1.00 85.62 180 LYS A C 1
ATOM 1479 O O . LYS A 1 180 ? 19.166 8.295 17.313 1.00 85.62 180 LYS A O 1
ATOM 1484 N N . SER A 1 181 ? 20.805 9.817 17.438 1.00 87.12 181 SER A N 1
ATOM 1485 C CA . SER A 1 181 ? 19.998 10.910 16.873 1.00 87.12 181 SER A CA 1
ATOM 1486 C C . SER A 1 181 ? 19.575 10.623 15.430 1.00 87.12 181 SER A C 1
ATOM 1488 O O . SER A 1 181 ? 18.410 10.804 15.086 1.00 87.12 181 SER A O 1
ATOM 1490 N N . LYS A 1 182 ? 20.488 10.099 14.600 1.00 87.38 182 LYS A N 1
ATOM 1491 C CA . LYS A 1 182 ? 20.159 9.680 13.232 1.00 87.38 182 LYS A CA 1
ATOM 1492 C C . LYS A 1 182 ? 19.209 8.482 13.218 1.00 87.38 182 LYS A C 1
ATOM 1494 O O . LYS A 1 182 ? 18.306 8.431 12.391 1.00 87.38 182 LYS A O 1
ATOM 1499 N N . PHE A 1 183 ? 19.396 7.536 14.138 1.00 90.25 183 PHE A N 1
ATOM 1500 C CA . PHE A 1 183 ? 18.469 6.418 14.306 1.00 90.25 183 PHE A CA 1
ATOM 1501 C C . PHE A 1 183 ? 17.050 6.905 14.633 1.00 90.25 183 PHE A C 1
ATOM 1503 O O . PHE A 1 183 ? 16.104 6.457 13.994 1.00 90.25 183 PHE A O 1
ATOM 1510 N N . GLU A 1 184 ? 16.897 7.830 15.585 1.00 91.12 184 GLU A N 1
ATOM 1511 C CA . GLU A 1 184 ? 15.596 8.397 15.963 1.00 91.12 184 GLU A CA 1
ATOM 1512 C C . GLU A 1 184 ? 14.926 9.110 14.779 1.00 91.12 184 GLU A C 1
ATOM 1514 O O . GLU A 1 184 ? 13.735 8.917 14.549 1.00 91.12 184 GLU A O 1
ATOM 1519 N N . GLU A 1 185 ? 15.680 9.870 13.979 1.00 91.94 185 GLU A N 1
ATOM 1520 C CA . GLU A 1 185 ? 15.152 10.542 12.785 1.00 91.94 185 GLU A CA 1
ATOM 1521 C C . GLU A 1 185 ? 14.632 9.545 11.734 1.00 91.94 185 GLU A C 1
ATOM 1523 O O . GLU A 1 185 ? 13.520 9.695 11.220 1.00 91.94 185 GLU A O 1
ATOM 1528 N N . GLU A 1 186 ? 15.416 8.512 11.419 1.00 91.88 186 GLU A N 1
ATOM 1529 C CA . GLU A 1 186 ? 15.026 7.483 10.450 1.00 91.88 186 GLU A CA 1
ATOM 1530 C C . GLU A 1 186 ? 13.869 6.624 10.968 1.00 91.88 186 GLU A C 1
ATOM 1532 O O . GLU A 1 186 ? 12.947 6.309 10.212 1.00 91.88 186 GLU A O 1
ATOM 1537 N N . PHE A 1 187 ? 13.859 6.322 12.268 1.00 94.12 187 PHE A N 1
ATOM 1538 C CA . PHE A 1 187 ? 12.742 5.649 12.913 1.00 94.12 187 PHE A CA 1
ATOM 1539 C C . PHE A 1 187 ? 11.458 6.476 12.809 1.00 94.12 187 PHE A C 1
ATOM 1541 O O . PHE A 1 187 ? 10.433 5.935 12.411 1.00 94.12 187 PHE A O 1
ATOM 1548 N N . GLU A 1 188 ? 11.489 7.784 13.087 1.00 95.62 188 GLU A N 1
ATOM 1549 C CA . GLU A 1 188 ? 10.305 8.643 12.950 1.00 95.62 188 GLU A CA 1
ATOM 1550 C C . GLU A 1 188 ? 9.764 8.673 11.521 1.00 95.62 188 GLU A C 1
ATOM 1552 O O . GLU A 1 188 ? 8.546 8.649 11.309 1.00 95.62 188 GLU A O 1
ATOM 1557 N N . LYS A 1 189 ? 10.658 8.725 10.528 1.00 94.38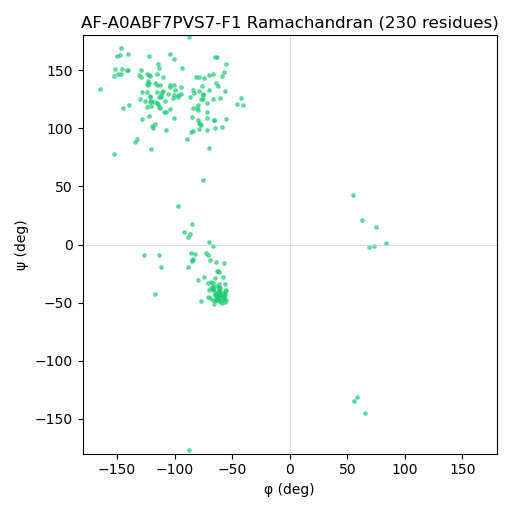 189 LYS A N 1
ATOM 1558 C CA . LYS A 1 189 ? 10.276 8.676 9.113 1.00 94.38 189 LYS A CA 1
ATOM 1559 C C . LYS A 1 189 ? 9.637 7.339 8.760 1.00 94.38 189 LYS A C 1
ATOM 1561 O O . LYS A 1 189 ? 8.624 7.335 8.066 1.00 94.38 189 LYS A O 1
ATOM 1566 N N . ALA A 1 190 ? 10.203 6.222 9.212 1.00 93.94 190 ALA A N 1
ATOM 1567 C CA . ALA A 1 190 ? 9.675 4.886 8.944 1.00 93.94 190 ALA A CA 1
ATOM 1568 C C . ALA A 1 190 ? 8.355 4.639 9.686 1.00 93.94 190 ALA A C 1
ATOM 1570 O O . ALA A 1 190 ? 7.380 4.201 9.081 1.00 93.94 190 ALA A O 1
ATOM 1571 N N . PHE A 1 191 ? 8.287 4.991 10.971 1.00 96.31 191 PHE A N 1
ATOM 1572 C CA . PHE A 1 191 ? 7.128 4.773 11.832 1.00 96.31 191 PHE A CA 1
ATOM 1573 C C . PHE A 1 191 ? 5.860 5.408 11.258 1.00 96.31 191 PHE A C 1
ATOM 1575 O O . PHE A 1 191 ? 4.812 4.767 11.259 1.00 96.31 191 PHE A O 1
ATOM 1582 N N . LYS A 1 192 ? 5.963 6.620 10.697 1.00 95.81 192 LYS A N 1
ATOM 1583 C CA . LYS A 1 192 ? 4.841 7.364 10.093 1.00 95.81 192 LYS A CA 1
ATOM 1584 C C . LYS A 1 192 ? 4.330 6.787 8.768 1.00 95.81 192 LYS A C 1
ATOM 1586 O O . LYS A 1 192 ? 3.300 7.244 8.287 1.00 95.81 192 LYS A O 1
ATOM 1591 N N . GLN A 1 193 ? 5.015 5.806 8.180 1.00 95.56 193 GLN A N 1
ATOM 1592 C CA . GLN A 1 193 ? 4.616 5.176 6.913 1.00 95.56 193 GLN A CA 1
ATOM 1593 C C . GLN A 1 193 ? 3.636 4.010 7.091 1.00 95.56 193 GLN A C 1
ATOM 1595 O O . GLN A 1 193 ? 3.367 3.291 6.128 1.00 95.56 193 GLN A O 1
ATOM 1600 N N . TYR A 1 194 ? 3.109 3.802 8.302 1.00 96.75 194 TYR A N 1
ATOM 1601 C CA . TYR A 1 194 ? 2.128 2.751 8.536 1.00 96.75 194 TYR A CA 1
ATOM 1602 C C . TYR A 1 194 ? 0.895 2.937 7.648 1.00 96.75 194 TYR A C 1
ATOM 1604 O O . TYR A 1 194 ? 0.431 4.045 7.366 1.00 96.75 194 TYR A O 1
ATOM 1612 N N . LYS A 1 195 ? 0.337 1.810 7.234 1.00 97.44 195 LYS A N 1
ATOM 1613 C CA . LYS A 1 195 ? -0.911 1.698 6.490 1.00 97.44 195 LYS A CA 1
ATOM 1614 C C . LYS A 1 195 ? -1.856 0.815 7.283 1.00 97.44 195 LYS A C 1
ATOM 1616 O O . LYS A 1 195 ? -1.424 0.096 8.180 1.00 97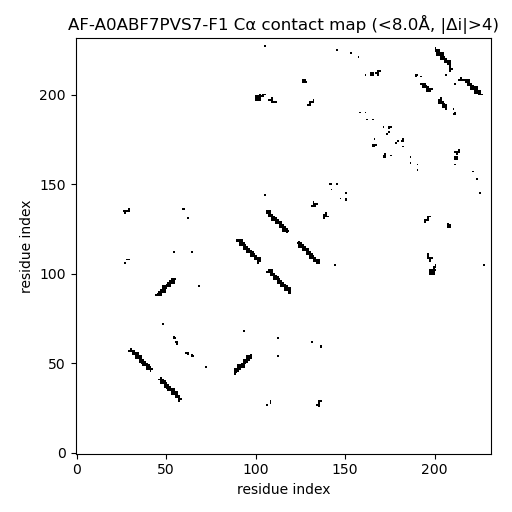.44 195 LYS A O 1
ATOM 1621 N N . TYR A 1 196 ? -3.147 0.872 6.987 1.00 97.81 196 TYR A N 1
ATOM 1622 C CA . TYR A 1 196 ? -4.103 0.050 7.715 1.00 97.81 196 TYR A CA 1
ATOM 1623 C C . TYR A 1 196 ? -5.333 -0.300 6.898 1.00 97.81 196 TYR A C 1
ATOM 1625 O O . TYR A 1 196 ? -5.774 0.460 6.032 1.00 97.81 196 TYR A O 1
ATOM 1633 N N . TYR A 1 197 ? -5.901 -1.448 7.230 1.00 97.62 197 TYR A N 1
ATOM 1634 C CA . TYR A 1 197 ? -7.199 -1.894 6.757 1.00 97.62 197 TYR A CA 1
ATOM 1635 C C . TYR A 1 197 ? -7.957 -2.592 7.888 1.00 97.62 197 TYR A C 1
ATOM 1637 O O . TYR A 1 197 ? -7.369 -2.956 8.906 1.00 97.62 197 TYR A O 1
ATOM 1645 N N . PHE A 1 198 ? -9.265 -2.762 7.733 1.00 95.88 198 PHE A N 1
ATOM 1646 C CA . PHE A 1 198 ? -10.099 -3.481 8.687 1.00 95.88 198 PHE A CA 1
ATOM 1647 C C . PHE A 1 198 ? -10.369 -4.888 8.166 1.00 95.88 198 PHE A C 1
ATOM 1649 O O . PHE A 1 198 ? -10.624 -5.091 6.978 1.00 95.88 198 PHE A O 1
ATOM 1656 N N . LYS A 1 199 ? -10.293 -5.872 9.058 1.00 94.81 199 LYS A N 1
ATOM 1657 C CA . LYS A 1 199 ? -10.597 -7.269 8.749 1.00 94.81 199 LYS A CA 1
ATOM 1658 C C . LYS A 1 199 ? -11.243 -7.905 9.963 1.00 94.81 199 LYS A C 1
ATOM 1660 O O . LYS A 1 199 ? -10.623 -8.000 11.026 1.00 94.81 199 LYS A O 1
ATOM 1665 N N . ASN A 1 200 ? -12.489 -8.346 9.802 1.00 90.12 200 ASN A N 1
ATOM 1666 C CA . ASN A 1 200 ? -13.351 -8.726 10.924 1.00 90.12 200 ASN A CA 1
ATOM 1667 C C . ASN A 1 200 ? -13.459 -7.535 11.904 1.00 90.12 200 ASN A C 1
ATOM 1669 O O . ASN A 1 200 ? -13.585 -6.398 11.452 1.00 90.12 200 ASN A O 1
ATOM 1673 N N . ASN A 1 201 ? -13.330 -7.755 13.213 1.00 89.81 201 ASN A N 1
ATOM 1674 C CA . ASN A 1 201 ? -13.389 -6.689 14.225 1.00 89.81 201 ASN A CA 1
ATOM 1675 C C . ASN A 1 201 ? -11.994 -6.209 14.642 1.00 89.81 201 ASN A C 1
ATOM 1677 O O . ASN A 1 201 ? -11.763 -5.874 15.799 1.00 89.81 201 ASN A O 1
ATOM 1681 N N . ASN A 1 202 ? -11.041 -6.216 13.710 1.00 94.06 202 ASN A N 1
ATOM 1682 C CA . ASN A 1 202 ? -9.680 -5.765 13.964 1.00 94.06 202 ASN A CA 1
ATOM 1683 C C . ASN A 1 202 ? -9.285 -4.672 12.979 1.00 94.06 202 ASN A C 1
ATOM 1685 O O . ASN A 1 202 ? -9.649 -4.727 11.798 1.00 94.06 202 ASN A O 1
ATOM 1689 N N . VAL A 1 203 ? -8.459 -3.741 13.449 1.00 96.25 203 VAL A N 1
ATOM 1690 C CA . VAL A 1 203 ? -7.589 -2.965 12.570 1.00 96.25 203 VAL A CA 1
ATOM 1691 C C . VAL A 1 203 ? -6.294 -3.747 12.372 1.00 96.25 203 VAL A C 1
ATOM 1693 O O . VAL A 1 203 ? -5.640 -4.168 13.328 1.00 96.25 203 VAL A O 1
ATOM 1696 N N . VAL A 1 204 ? -5.930 -3.953 11.113 1.00 97.75 204 VAL A N 1
ATOM 1697 C CA . VAL A 1 204 ? -4.638 -4.502 10.714 1.00 97.75 204 VAL A CA 1
ATOM 1698 C C . VAL A 1 204 ? -3.772 -3.333 10.279 1.00 97.75 204 VAL A C 1
ATOM 1700 O O . VAL A 1 204 ? -4.022 -2.726 9.237 1.00 97.75 204 VAL A O 1
ATOM 1703 N N . ILE A 1 205 ? -2.771 -3.002 11.087 1.00 97.75 205 ILE A N 1
ATOM 1704 C CA . ILE A 1 205 ? -1.759 -1.995 10.772 1.00 97.75 205 ILE A CA 1
ATOM 1705 C C . ILE A 1 205 ? -0.564 -2.703 10.165 1.00 97.75 205 ILE A C 1
ATOM 1707 O O . ILE A 1 205 ? -0.137 -3.737 10.664 1.00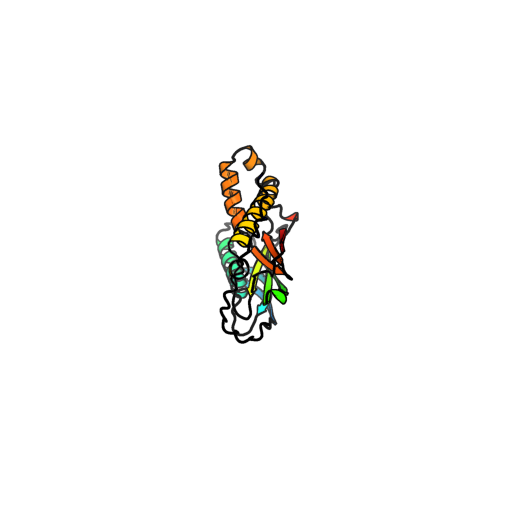 97.75 205 ILE A O 1
ATOM 1711 N N . PHE A 1 206 ? -0.009 -2.165 9.092 1.00 97.56 206 PHE A N 1
ATOM 1712 C CA . PHE A 1 206 ? 1.080 -2.822 8.396 1.00 97.56 206 PHE A CA 1
ATOM 1713 C C . PHE A 1 206 ? 2.061 -1.834 7.775 1.00 97.56 206 PHE A C 1
ATOM 1715 O O . PHE A 1 206 ? 1.758 -0.653 7.587 1.00 97.56 206 PHE A O 1
ATOM 1722 N N . TYR A 1 207 ? 3.236 -2.352 7.431 1.00 96.12 207 TYR A N 1
ATOM 1723 C CA . TYR A 1 207 ? 4.278 -1.636 6.703 1.00 96.12 207 TYR A CA 1
ATOM 1724 C C . TYR A 1 207 ? 4.620 -2.387 5.416 1.00 96.12 207 TYR A C 1
ATOM 1726 O O . TYR A 1 207 ? 4.571 -3.622 5.377 1.00 96.12 207 TYR A O 1
ATOM 1734 N N . ASP A 1 208 ? 4.958 -1.642 4.362 1.00 93.25 208 ASP A N 1
ATOM 1735 C CA . ASP A 1 208 ? 5.498 -2.235 3.139 1.00 93.25 208 ASP A CA 1
ATOM 1736 C C . ASP A 1 208 ? 6.843 -2.929 3.442 1.00 93.25 208 ASP A C 1
ATOM 1738 O O . ASP A 1 208 ? 7.513 -2.666 4.449 1.00 93.25 208 ASP A O 1
ATOM 1742 N N . ALA A 1 209 ? 7.255 -3.829 2.549 1.00 89.12 209 ALA A N 1
ATOM 1743 C CA . ALA A 1 209 ? 8.574 -4.444 2.633 1.00 89.12 209 ALA A CA 1
ATOM 1744 C C . ALA A 1 209 ? 9.675 -3.366 2.618 1.00 89.12 209 ALA A C 1
ATOM 1746 O O . ALA A 1 209 ? 9.529 -2.340 1.957 1.00 89.12 209 ALA A O 1
ATOM 1747 N N . LEU A 1 210 ? 10.799 -3.624 3.300 1.00 88.56 210 LEU A N 1
ATOM 1748 C CA . LEU A 1 210 ? 11.945 -2.705 3.437 1.00 88.56 210 LEU A CA 1
ATOM 1749 C C . LEU A 1 210 ? 11.703 -1.442 4.277 1.00 88.56 210 LEU A C 1
ATOM 1751 O O . LEU A 1 210 ? 12.654 -0.693 4.482 1.00 88.56 210 LEU A O 1
ATOM 1755 N N . THR A 1 211 ? 10.501 -1.200 4.809 1.00 90.94 211 THR A N 1
ATOM 1756 C CA . THR A 1 211 ? 10.274 -0.028 5.673 1.00 90.94 211 THR A CA 1
ATOM 1757 C C . THR A 1 211 ? 10.835 -0.237 7.079 1.00 90.94 211 THR A C 1
ATOM 1759 O O . THR A 1 211 ? 11.542 0.623 7.595 1.00 90.94 211 THR A O 1
ATOM 1762 N N . ILE A 1 212 ? 10.528 -1.377 7.707 1.00 90.56 212 ILE A N 1
ATOM 1763 C CA . ILE A 1 212 ? 10.926 -1.663 9.100 1.00 90.56 212 ILE A CA 1
ATOM 1764 C C . ILE A 1 212 ? 11.669 -2.992 9.272 1.00 90.56 212 ILE A C 1
ATOM 1766 O O . ILE A 1 212 ? 12.195 -3.268 10.347 1.00 90.56 212 ILE A O 1
ATOM 1770 N N . ARG A 1 213 ? 11.704 -3.814 8.219 1.00 87.44 213 ARG A N 1
ATOM 1771 C CA . ARG A 1 213 ? 12.328 -5.141 8.174 1.00 87.44 213 ARG A CA 1
ATOM 1772 C C . ARG A 1 213 ? 12.831 -5.462 6.756 1.00 87.44 213 ARG A C 1
ATOM 1774 O O . ARG A 1 213 ? 12.382 -4.820 5.800 1.00 87.44 213 ARG A O 1
ATOM 1781 N N . PRO A 1 214 ? 13.740 -6.444 6.591 1.00 86.38 214 PRO A N 1
ATOM 1782 C CA . PRO A 1 214 ? 14.222 -6.880 5.282 1.00 86.38 214 PRO A CA 1
ATOM 1783 C C . PRO A 1 214 ? 13.107 -7.314 4.321 1.00 86.38 214 PRO A C 1
ATOM 1785 O O . PRO A 1 214 ? 12.052 -7.790 4.727 1.00 86.38 214 PRO A O 1
ATOM 1788 N N . ARG A 1 215 ? 13.383 -7.238 3.012 1.00 86.00 215 ARG A N 1
ATOM 1789 C CA . ARG A 1 215 ? 12.423 -7.604 1.952 1.00 86.00 215 ARG A CA 1
ATOM 1790 C C . ARG A 1 215 ? 11.881 -9.030 2.075 1.00 86.00 215 ARG A C 1
ATOM 1792 O O . ARG A 1 215 ? 10.739 -9.264 1.697 1.00 86.00 215 ARG A O 1
ATOM 1799 N N . VAL A 1 216 ? 12.700 -9.966 2.562 1.00 86.19 216 VAL A N 1
ATOM 1800 C CA . VAL A 1 216 ? 12.335 -11.389 2.688 1.00 86.19 216 VAL A CA 1
ATOM 1801 C C . VAL A 1 216 ? 11.164 -11.623 3.640 1.00 86.19 216 VAL A C 1
ATOM 1803 O O . VAL A 1 216 ? 10.456 -12.609 3.473 1.00 86.19 216 VAL A O 1
ATOM 1806 N N . ASP A 1 217 ? 10.918 -10.698 4.571 1.00 86.44 217 ASP A N 1
ATOM 1807 C CA . ASP A 1 217 ? 9.812 -10.808 5.521 1.00 86.44 217 ASP A CA 1
ATOM 1808 C C . ASP A 1 217 ? 8.474 -10.328 4.925 1.00 86.44 217 ASP A C 1
ATOM 1810 O O . ASP A 1 217 ? 7.419 -10.505 5.531 1.00 86.44 217 ASP A O 1
ATOM 1814 N N . GLY A 1 218 ? 8.496 -9.730 3.727 1.00 87.38 218 GLY A N 1
ATOM 1815 C CA . GLY A 1 218 ? 7.304 -9.239 3.042 1.00 87.38 218 GLY A CA 1
ATOM 1816 C C . GLY A 1 218 ? 6.607 -8.085 3.772 1.00 87.38 218 GLY A C 1
ATOM 1817 O O . GLY A 1 218 ? 7.250 -7.207 4.347 1.00 87.38 218 GLY A O 1
ATOM 1818 N N . LYS A 1 219 ? 5.271 -8.064 3.689 1.00 90.75 219 LYS A N 1
ATOM 1819 C CA . LYS A 1 219 ? 4.406 -7.128 4.423 1.00 90.75 219 LYS A CA 1
ATOM 1820 C C . LYS A 1 219 ? 4.297 -7.590 5.877 1.00 90.75 219 LYS A C 1
ATOM 1822 O O . LYS A 1 219 ? 3.863 -8.713 6.120 1.00 90.75 219 LYS A O 1
ATOM 1827 N N . ILE A 1 220 ? 4.618 -6.713 6.826 1.00 90.69 220 ILE A N 1
ATOM 1828 C CA . ILE A 1 220 ? 4.499 -7.001 8.264 1.00 90.69 220 ILE A CA 1
ATOM 1829 C C . ILE A 1 220 ? 3.185 -6.451 8.790 1.00 90.69 220 ILE A C 1
ATOM 1831 O O . ILE A 1 220 ? 2.928 -5.264 8.617 1.00 90.69 220 ILE A O 1
ATOM 1835 N N . GLU A 1 221 ? 2.392 -7.289 9.455 1.00 95.69 221 GLU A N 1
ATOM 1836 C CA . GLU A 1 221 ? 1.080 -6.930 9.993 1.00 95.69 221 GLU A CA 1
ATOM 1837 C C . GLU A 1 221 ? 1.054 -6.989 11.527 1.00 95.69 221 GLU A C 1
ATOM 1839 O O . GLU A 1 221 ? 1.535 -7.938 12.145 1.00 95.69 221 GLU A O 1
ATOM 1844 N N . PHE A 1 222 ? 0.433 -5.978 12.126 1.00 95.62 222 PHE A N 1
ATOM 1845 C CA . PHE A 1 222 ? 0.117 -5.844 13.540 1.00 95.62 222 PHE A CA 1
ATOM 1846 C C . PHE A 1 222 ? -1.403 -5.763 13.668 1.00 95.62 222 PHE A C 1
ATOM 1848 O O . PHE A 1 222 ? -2.043 -4.908 13.053 1.00 95.62 222 PHE A O 1
ATOM 1855 N N . ILE A 1 223 ? -1.993 -6.673 14.435 1.00 95.56 223 ILE A N 1
ATOM 1856 C CA . ILE A 1 223 ? -3.446 -6.827 14.520 1.00 95.56 223 ILE A CA 1
ATOM 1857 C C . ILE A 1 223 ? -3.905 -6.322 15.881 1.00 95.56 223 ILE A C 1
ATOM 1859 O O . ILE A 1 223 ? -3.446 -6.820 16.909 1.00 95.56 223 ILE A O 1
ATOM 1863 N N . PHE A 1 224 ? -4.828 -5.363 15.881 1.00 93.25 224 PHE A N 1
ATOM 1864 C CA . PHE A 1 224 ? -5.414 -4.813 17.098 1.00 93.25 224 PHE A CA 1
ATOM 1865 C C . PHE A 1 224 ? -6.932 -5.000 17.074 1.00 93.25 224 PHE A C 1
ATOM 1867 O O . PHE A 1 224 ? -7.573 -4.595 16.095 1.00 93.25 224 PHE A O 1
ATOM 1874 N N . PRO A 1 225 ? -7.520 -5.596 18.124 1.00 91.44 225 PRO A N 1
ATOM 1875 C CA . PRO A 1 225 ? -8.965 -5.696 18.234 1.00 91.44 225 PRO A CA 1
ATOM 1876 C C . PRO A 1 225 ? -9.584 -4.311 18.408 1.00 91.44 225 PRO A C 1
ATOM 1878 O O . PRO A 1 225 ? -9.000 -3.420 19.026 1.00 91.44 225 PRO A O 1
ATOM 1881 N N . ILE A 1 226 ? -10.780 -4.145 17.854 1.00 86.94 226 ILE A N 1
ATOM 1882 C CA . ILE A 1 226 ? -11.624 -2.976 18.072 1.00 86.94 226 ILE A CA 1
ATOM 1883 C C . ILE A 1 226 ? -12.768 -3.424 18.964 1.00 86.94 226 ILE A C 1
ATOM 1885 O O . ILE A 1 226 ? -13.599 -4.242 18.564 1.00 86.94 226 ILE A O 1
ATOM 1889 N N . ASP A 1 227 ? -12.802 -2.884 20.177 1.00 75.75 227 ASP A N 1
ATOM 1890 C CA . ASP A 1 227 ? -13.928 -3.099 21.069 1.00 75.75 227 ASP A CA 1
ATOM 1891 C C . ASP A 1 227 ? -15.136 -2.316 20.552 1.00 75.75 227 ASP A C 1
ATOM 1893 O O . ASP A 1 227 ? -15.111 -1.090 20.466 1.00 75.75 227 ASP A O 1
ATOM 1897 N N . ASN A 1 228 ? -16.231 -3.029 20.279 1.00 61.47 228 ASN A N 1
ATOM 1898 C CA . ASN A 1 228 ? -17.531 -2.429 19.954 1.00 61.47 228 ASN A CA 1
ATOM 1899 C C . ASN A 1 228 ? -18.188 -1.741 21.168 1.00 61.47 228 ASN A C 1
ATOM 1901 O O . ASN A 1 228 ? -19.305 -1.239 21.055 1.00 61.47 228 ASN A O 1
ATOM 1905 N N . ASN A 1 229 ? -17.516 -1.716 22.325 1.00 47.34 229 ASN A N 1
ATOM 1906 C CA . ASN A 1 229 ? -17.965 -1.047 23.543 1.00 47.34 229 ASN A CA 1
ATOM 1907 C C . ASN A 1 229 ? -17.782 0.476 23.434 1.00 47.34 229 ASN A C 1
ATOM 1909 O O . ASN A 1 229 ? -17.148 1.109 24.273 1.00 47.34 229 ASN A O 1
ATOM 1913 N N . THR A 1 230 ? -18.352 1.087 22.402 1.00 41.47 230 THR A N 1
ATOM 1914 C CA . THR A 1 230 ? -18.880 2.438 22.556 1.00 41.47 230 THR A CA 1
ATOM 1915 C C . THR A 1 230 ? -20.196 2.288 23.301 1.00 41.47 230 THR A C 1
ATOM 1917 O O . THR A 1 230 ? -21.178 1.820 22.727 1.00 41.47 230 THR A O 1
ATOM 1920 N N . GLU A 1 231 ? -20.171 2.594 24.597 1.00 30.75 231 GLU A N 1
ATOM 1921 C CA . GLU A 1 231 ? -21.355 2.762 25.440 1.00 30.75 231 GLU A CA 1
ATOM 1922 C C . GLU A 1 231 ? -22.444 3.522 24.657 1.00 30.75 231 GLU A C 1
ATOM 1924 O O . GLU A 1 231 ? -22.203 4.630 24.170 1.00 30.75 231 GLU A O 1
ATOM 1929 N N . ASN A 1 232 ? -23.608 2.885 24.480 1.00 30.34 232 ASN A N 1
ATOM 1930 C CA . ASN A 1 232 ? -24.840 3.546 24.038 1.00 30.34 232 ASN A CA 1
ATOM 1931 C C . ASN A 1 232 ? -25.474 4.292 25.210 1.00 30.34 232 ASN A C 1
ATOM 1933 O O . ASN A 1 232 ? -25.554 3.676 26.298 1.00 30.34 232 ASN A O 1
#

Mean predicted aligned error: 9.75 Å

pLDDT: mean 83.86, std 19.42, range [30.34, 98.5]

Nearest PDB structures (foldseek):
  2hhi-assembly1_A  TM=4.945E-01  e=1.621E-03  Mycobacterium tuberculosis H37Rv
  5t0z-assembly1_B  TM=3.659E-01  e=8.852E-01  Geobacter metallireducens GS-15
  3taz-assembly1_B  TM=3.243E-01  e=1.185E+00  Pyrococcus furiosus DSM 3638
  3e99-assembly1_A  TM=2.373E-01  e=3.592E+00  Burkholderia mallei ATCC 23344

InterPro domains:
  IPR021729 Domain of unknown function DUF3298 [PF11738] (143-226)
  IPR037126 PdaC/RsiV-like superfamily [G3DSA:3.90.640.20] (141-231)

Solvent-accessible surface area (backbone atoms only — not comparable to full-atom values): 13810 Å² total; per-residue (Å²): 136,90,80,81,80,83,85,80,82,80,80,85,80,80,81,80,88,73,90,71,80,82,73,76,85,66,80,55,77,70,70,73,44,82,44,80,48,75,50,75,48,69,52,98,81,58,29,38,42,39,38,46,33,42,40,75,44,40,89,95,48,90,80,56,62,73,54,52,58,52,49,50,51,52,53,48,56,55,55,53,74,71,54,93,68,82,89,60,68,52,43,38,41,39,38,32,43,67,48,77,29,68,10,76,94,77,48,35,42,15,36,43,35,38,40,38,38,37,50,74,89,53,96,66,63,51,63,47,73,53,60,45,38,23,48,43,91,41,82,56,56,72,77,78,75,45,54,69,69,57,48,54,51,51,51,53,55,49,48,57,55,50,52,59,43,34,52,67,21,76,92,38,32,64,32,53,79,74,35,52,70,62,32,51,54,54,48,54,59,42,63,72,59,59,45,59,40,45,50,56,64,24,43,37,39,31,37,52,45,59,58,49,43,58,60,91,70,39,69,48,77,47,79,41,81,57,78,82,79,67,83,127

Secondary structure (DSSP, 8-state):
---PPP--------------------------EEEEEEEEEE-TT--EEEEEEEEEEBTTB---HHHHHHHHHHHHHHHHHT-S--SS--EEEEEEEEEEEEETTTTEEEEEEEEEEEETT-S--EEEEEEEEEETTEE--GGGTS-HHHHHHHHHHHHHHHHHHHHHSTTTHHHHHH-HHHHHHHHHHHHTT-EEEEETTEEEEEE-TTTSS-GGG-SEEEEEE-------

Sequence (232 aa):
MTIKLPTIIATFLLIISCTKHAQKIENTEINIEKKIIKETITDEDNNIFHIDAQTPITEGLELGFEKLIKEWKTNKIESLKTKKSKNYNYESFYYSDFEIFKSPDLKITSILYSQYTIDKYDANGITTYHPINLRGKEKIKLSDIISKDQLDSLMQVLRTQVETDFKKFGIYSDMYSNNKSKFEEEFEKAFKQYKYYFKNNNVVIFYDALTIRPRVDGKIEFIFPIDNNTEN

Foldseek 3Di:
DDDDDDDDPDDDDDDPDDDDDDDDPDPQDFDKDWDWDFDWDADPLRAIETETEIDIDTPPADPCVVVVVVVVVVVVVVVVVPDPDSPDHKYKYKYKDWDWAQAVLQSKIKIKIKIWMDIPPDPGIFIDIDMFIDRRRDTDDPCVRDPPVVVVVVLVVLLVVLLVLQCVAVVCVVCVVPPVPVSVVLSVVLSVQWDWDDHHQWIWIWHAAPSRHHCVVGIDTDIDGDDPPPPD

Radius of gyration: 24.88 Å; Cα contacts (8 Å, |Δi|>4): 325; chains: 1; bounding box: 59×23×102 Å

Organism: Borrelia turicatae (strain 91E135) (NCBI:txid314724)